Protein AF-0000000084939021 (afdb_homodimer)

Organism: Ferrimonas balearica (strain DSM 9799 / CCM 4581 / KCTC 23876 / PAT) (NCBI:txid550540)

InterPro domains:
  IPR032710 NTF2-like domain superfamily [SSF54427] (3-175)
  IPR037401 SnoaL-like domain [PF13577] (9-138)

Foldseek 3Di:
DDPVVVVVVVVVLVQVVVLVVQCQVCLQLLPLVSNVVQADQQAWEFEADPVCRVQDGDTGGPNVVRVVSSVVSVQWDGKGKDWADWDKDDDPFKIKIKIKIWMWTWHDDPRFTKIKIWIWMKIFMWGDDPRDIHTRYIYTDTDDMDIGGDDDDDDPPDDCLPPAHNHCVGPVCVVPVD/DDPVVVVVVVVVVVQVVVLVVQCQVCLQLLPLVSNVVQADQQAWEFEADPVCRVQDTDTGGPNVVRVVSSVVSVQWDGKGKDWADWDKDDDPFKIKIKIKIWMWTWHDDPNFTKIKIWIWMKIFIWGDDPRDIHTRYIYTDTDDMDIGGDDDDDDPPDDVLPPAHNHPVGPCCVPDVD

Secondary structure (DSSP, 8-state):
--HHHHHHHHHHHHHHHHHHHHHHHHHHTT-HHHHHHHEEEEEEEEEE-SS-TTTSEEEEEHHHHHHHHHHHHHTSSEEEEEEEEEEEEEETTEEEEEEEEEEEEEEEETTEEEEEEEEEEEEEEEEEETTEEEEEEEEEEEEEEEEEE------TT--GGGS--SSTTSGGGGT---/--HHHHHHHHHHHHHHHHHHHHHHHHHHTT-HHHHHHHEEEEEEEEEE-SSSTTTSEEEEEHHHHHHHHHHHHHTSSEEEEEEEEEEEEEETTEEEEEEEEEEEEEEEETTEEEEEEEEEEEEEEEEEETTEEEEEEEEEEEEEEEEEE------TT--GGGB--SSTTSGGGGT---

Solvent-accessible surface area (backbone atoms only — not comparable to full-atom values): 18845 Å² total; per-residue (Å²): 130,53,70,68,56,52,48,51,51,52,54,48,50,51,54,51,51,50,46,55,50,47,43,34,47,15,60,43,24,48,33,55,67,59,37,45,67,43,39,38,81,85,9,36,32,35,42,51,33,47,65,48,33,88,81,42,54,47,77,43,54,35,58,72,44,38,62,60,48,39,57,56,54,65,72,37,80,44,58,44,58,45,78,34,50,70,44,76,49,78,57,90,52,33,33,25,24,40,28,36,36,45,33,42,34,31,39,74,56,96,88,38,56,26,33,40,34,41,31,32,35,41,38,36,34,34,38,48,56,95,88,39,80,28,33,43,31,39,38,43,30,40,48,50,50,37,52,42,77,54,79,85,82,77,60,89,81,59,58,69,89,77,48,88,43,68,33,86,81,20,73,60,55,79,77,46,90,119,128,52,70,68,54,52,50,48,51,52,52,49,51,50,52,53,52,44,47,56,37,46,43,34,47,16,62,40,25,46,32,53,67,57,37,45,66,42,37,39,83,83,10,37,33,37,42,59,38,89,87,45,49,87,80,42,57,49,79,42,52,34,58,72,43,38,62,62,49,39,56,55,53,66,71,37,80,31,54,45,56,44,54,44,75,77,46,76,49,78,58,90,53,35,34,39,36,41,29,35,34,47,34,40,34,31,39,76,54,96,89,37,55,26,32,40,36,41,32,32,36,40,39,40,33,35,39,48,56,97,88,40,77,28,32,42,30,39,40,53,48,76,78,50,72,48,78,42,76,54,49,58,62,74,36,87,79,39,56,70,86,33,41,56,42,67,34,87,82,21,73,61,58,80,53,38,90,118

Nearest PDB structures (foldseek):
  3ef8-assembly1_A  TM=8.130E-01  e=2.985E-10  Novosphingobium aromaticivorans DSM 12444
  4gb5-assembly1_A  TM=8.544E-01  e=4.793E-09  Kribbella flavida DSM 17836
  3s5c-assembly1_B  TM=8.372E-01  e=3.629E-08  uncultured organism
  5kvb-assembly1_A  TM=8.283E-01  e=8.642E-08  Novosphingobium barchaimii LL02
  2b1x-assembly1_B  TM=7.490E-01  e=2.336E-06  Rhodococcus sp. NCIMB 12038

Structure (mmCIF, N/CA/C/O backbone):
data_AF-0000000084939021-model_v1
#
loop_
_entity.id
_entity.type
_entity.pdbx_description
1 polymer 'SnoaL-like domain-containing protein'
#
loop_
_atom_site.group_PDB
_atom_site.id
_atom_site.type_symbol
_atom_site.label_atom_id
_atom_site.label_alt_id
_atom_site.label_comp_id
_atom_site.label_asym_id
_atom_site.label_entity_id
_atom_site.label_seq_id
_atom_site.pdbx_PDB_ins_code
_atom_site.Cartn_x
_atom_site.Cartn_y
_atom_site.Cartn_z
_atom_site.occupancy
_atom_site.B_iso_or_equiv
_atom_site.auth_seq_id
_atom_site.auth_comp_id
_atom_site.auth_asym_id
_atom_site.auth_atom_id
_atom_site.pdbx_PDB_model_num
ATOM 1 N N . MET A 1 1 ? 14.039 17.875 16.641 1 84.12 1 MET A N 1
ATOM 2 C CA . MET A 1 1 ? 15.016 17.578 15.586 1 84.12 1 MET A CA 1
ATOM 3 C C . MET A 1 1 ? 15.391 18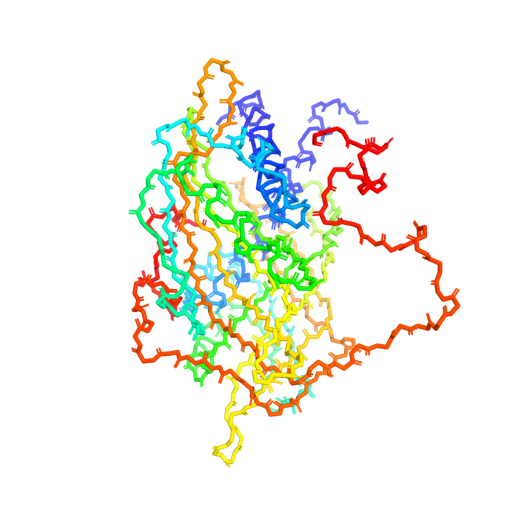.844 14.82 1 84.12 1 MET A C 1
ATOM 5 O O . MET A 1 1 ? 14.539 19.703 14.562 1 84.12 1 MET A O 1
ATOM 9 N N . THR A 1 2 ? 16.641 18.859 14.531 1 91.25 2 THR A N 1
ATOM 10 C CA . THR A 1 2 ? 17.062 19.969 13.695 1 91.25 2 THR A CA 1
ATOM 11 C C . THR A 1 2 ? 16.547 19.812 12.266 1 91.25 2 THR A C 1
ATOM 13 O O . THR A 1 2 ? 16.109 18.719 11.891 1 91.25 2 THR A O 1
ATOM 16 N N . LEU A 1 3 ? 16.625 20.859 11.539 1 91.5 3 LEU A N 1
ATOM 17 C CA . LEU A 1 3 ? 16.219 20.797 10.141 1 91.5 3 LEU A CA 1
ATOM 18 C C . LEU A 1 3 ? 17.094 19.828 9.359 1 91.5 3 LEU A C 1
ATOM 20 O O . LEU A 1 3 ? 16.609 19.125 8.477 1 91.5 3 LEU A O 1
ATOM 24 N N . GLU A 1 4 ? 18.359 19.828 9.641 1 92.12 4 GLU A N 1
ATOM 25 C CA . GLU A 1 4 ? 19.281 18.906 8.977 1 92.12 4 GLU A CA 1
ATOM 26 C C . GLU A 1 4 ? 18.922 17.453 9.266 1 92.12 4 GLU A C 1
ATOM 28 O O . GLU A 1 4 ? 18.969 16.609 8.367 1 92.12 4 GLU A O 1
ATOM 33 N N . GLN A 1 5 ? 18.578 17.188 10.477 1 95.06 5 GLN A N 1
ATOM 34 C CA . GLN A 1 5 ? 18.172 15.844 10.859 1 95.06 5 GLN A CA 1
ATOM 35 C C . GLN A 1 5 ? 16.875 15.445 10.164 1 95.06 5 GLN A C 1
ATOM 37 O O . GLN A 1 5 ? 16.719 14.305 9.727 1 95.06 5 GLN A O 1
ATOM 42 N N . GLN A 1 6 ? 15.992 16.375 10.086 1 95.44 6 GLN A N 1
ATOM 43 C CA . GLN A 1 6 ? 14.727 16.125 9.406 1 95.44 6 GLN A CA 1
ATOM 44 C C . GLN A 1 6 ? 14.938 15.875 7.922 1 95.44 6 GLN A C 1
ATOM 46 O O . GLN A 1 6 ? 14.281 15.016 7.332 1 95.44 6 GLN A O 1
ATOM 51 N N . LEU A 1 7 ? 15.812 16.578 7.352 1 95.62 7 LEU A N 1
ATOM 52 C CA . LEU A 1 7 ? 16.156 16.375 5.949 1 95.62 7 LEU A CA 1
ATOM 53 C C . LEU A 1 7 ? 16.781 15 5.73 1 95.62 7 LEU A C 1
ATOM 55 O O . LEU A 1 7 ? 16.469 14.328 4.742 1 95.62 7 LEU A O 1
ATOM 59 N N . GLN A 1 8 ? 17.641 14.609 6.598 1 96.88 8 GLN A N 1
ATOM 60 C CA . GLN A 1 8 ? 18.25 13.297 6.473 1 96.88 8 GLN A CA 1
ATOM 61 C C . GLN A 1 8 ? 17.203 12.188 6.512 1 96.88 8 GLN A C 1
ATOM 63 O O . GLN A 1 8 ? 17.281 11.227 5.742 1 96.88 8 GLN A O 1
ATOM 68 N N . VAL A 1 9 ? 16.25 12.328 7.375 1 97.56 9 VAL A N 1
ATOM 69 C CA . VAL A 1 9 ? 15.18 11.344 7.465 1 97.56 9 VAL A CA 1
ATOM 70 C C . VAL A 1 9 ? 14.391 11.312 6.16 1 97.56 9 VAL A C 1
ATOM 72 O O . VAL A 1 9 ? 14.016 10.242 5.672 1 97.56 9 VAL A O 1
ATOM 75 N N . LEU A 1 10 ? 14.156 12.477 5.59 1 97.62 10 LEU A N 1
ATOM 76 C CA . LEU A 1 10 ? 13.461 12.555 4.309 1 97.62 10 LEU A CA 1
ATOM 77 C C . LEU A 1 10 ? 14.25 11.852 3.213 1 97.62 10 LEU A C 1
ATOM 79 O O . LEU A 1 10 ? 13.68 11.117 2.402 1 97.62 10 LEU A O 1
ATOM 83 N N . LEU A 1 11 ? 15.508 12.07 3.166 1 97.75 11 LEU A N 1
ATOM 84 C CA . LEU A 1 11 ? 16.375 11.406 2.195 1 97.75 11 LEU A CA 1
ATOM 85 C C . LEU A 1 11 ? 16.375 9.898 2.396 1 97.75 11 LEU A C 1
ATOM 87 O O . LEU A 1 11 ? 16.344 9.141 1.426 1 97.75 11 LEU A O 1
ATOM 91 N N . ASP A 1 12 ? 16.391 9.469 3.625 1 98.5 12 ASP A N 1
ATOM 92 C CA . ASP A 1 12 ? 16.344 8.047 3.941 1 98.5 12 ASP A CA 1
ATOM 93 C C . ASP A 1 12 ? 15.023 7.43 3.484 1 98.5 12 ASP A C 1
ATOM 95 O O . ASP A 1 12 ? 15.008 6.359 2.877 1 98.5 12 ASP A O 1
ATOM 99 N N . LYS A 1 13 ? 13.93 8.102 3.775 1 98.56 13 LYS A N 1
ATOM 100 C CA . LYS A 1 13 ? 12.625 7.605 3.354 1 98.56 13 LYS A CA 1
ATOM 101 C C . LYS A 1 13 ? 12.539 7.492 1.835 1 98.56 13 LYS A C 1
ATOM 103 O O . LYS A 1 13 ? 11.961 6.539 1.31 1 98.56 13 LYS A O 1
ATOM 108 N N . GLN A 1 14 ? 13.133 8.438 1.155 1 98.12 14 GLN A N 1
ATOM 109 C CA . GLN A 1 14 ? 13.172 8.367 -0.302 1 98.12 14 GLN A CA 1
ATOM 110 C C . GLN A 1 14 ? 13.953 7.148 -0.774 1 98.12 14 GLN A C 1
ATOM 112 O O . GLN A 1 14 ? 13.492 6.406 -1.643 1 98.12 14 GLN A O 1
ATOM 117 N N . ALA A 1 15 ? 15.094 6.934 -0.23 1 98.44 15 ALA A N 1
ATOM 118 C CA . ALA A 1 15 ? 15.938 5.801 -0.611 1 98.44 15 ALA A CA 1
ATOM 119 C C . ALA A 1 15 ? 15.234 4.477 -0.327 1 98.44 15 ALA A C 1
ATOM 121 O O . ALA A 1 15 ? 15.281 3.555 -1.145 1 98.44 15 ALA A O 1
ATOM 122 N N . LEU A 1 16 ? 14.602 4.402 0.801 1 98.81 16 LEU A N 1
ATOM 123 C CA . LEU A 1 16 ? 13.938 3.17 1.213 1 98.81 16 LEU A CA 1
ATOM 124 C C . LEU A 1 16 ? 12.711 2.896 0.346 1 98.81 16 LEU A C 1
ATOM 126 O O . LEU A 1 16 ? 12.43 1.746 0.001 1 98.81 16 LEU A O 1
ATOM 130 N N . THR A 1 17 ? 11.953 3.949 -0.014 1 98.69 17 THR A N 1
ATOM 131 C CA . THR A 1 17 ? 10.828 3.803 -0.931 1 98.69 17 THR A CA 1
ATOM 132 C C . THR A 1 17 ? 11.297 3.266 -2.281 1 98.69 17 THR A C 1
ATOM 134 O O . THR A 1 17 ? 10.711 2.326 -2.818 1 98.69 17 THR A O 1
ATOM 137 N N . GLU A 1 18 ? 12.383 3.803 -2.766 1 98.31 18 GLU A N 1
ATOM 138 C CA . GLU A 1 18 ? 12.914 3.359 -4.047 1 98.31 18 GLU A CA 1
ATOM 139 C C . GLU A 1 18 ? 13.438 1.928 -3.965 1 98.31 18 GLU A C 1
ATOM 141 O O . GLU A 1 18 ? 13.352 1.175 -4.938 1 98.31 18 GLU A O 1
ATOM 146 N N . LEU A 1 19 ? 13.953 1.574 -2.854 1 98.56 19 LEU A N 1
ATOM 147 C CA . LEU A 1 19 ? 14.406 0.201 -2.652 1 98.56 19 LEU A CA 1
ATOM 148 C C . LEU A 1 19 ? 13.234 -0.771 -2.738 1 98.56 19 LEU A C 1
ATOM 150 O O . LEU A 1 19 ? 13.352 -1.844 -3.334 1 98.56 19 LEU A O 1
ATOM 154 N N . MET A 1 20 ? 12.086 -0.442 -2.18 1 98.69 20 MET A N 1
ATOM 155 C CA . MET A 1 20 ? 10.891 -1.267 -2.277 1 98.69 20 MET A CA 1
ATOM 156 C C . MET A 1 20 ? 10.422 -1.377 -3.725 1 98.69 20 MET A C 1
ATOM 158 O O . MET A 1 20 ? 10 -2.449 -4.168 1 98.69 20 MET A O 1
ATOM 162 N N . TYR A 1 21 ? 10.562 -0.27 -4.457 1 98.62 21 TYR A N 1
ATOM 163 C CA . TYR A 1 21 ? 10.203 -0.283 -5.867 1 98.62 21 TYR A CA 1
ATOM 164 C C . TYR A 1 21 ? 11.148 -1.178 -6.664 1 98.62 21 TY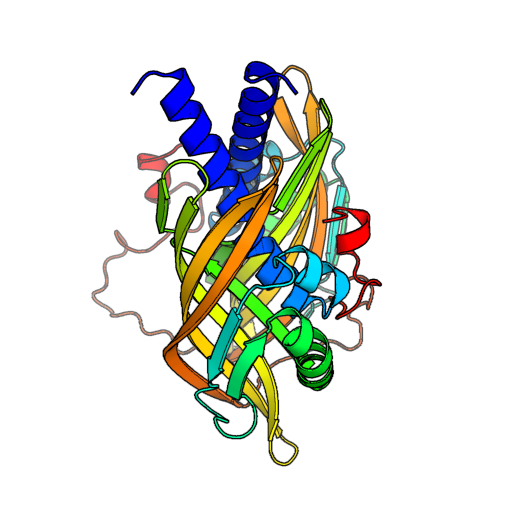R A C 1
ATOM 166 O O . TYR A 1 21 ? 10.711 -1.906 -7.559 1 98.62 21 TYR A O 1
ATOM 174 N N . LYS A 1 22 ? 12.391 -1.076 -6.352 1 98.19 22 LYS A N 1
ATOM 175 C CA . LYS A 1 22 ? 13.383 -1.889 -7.047 1 98.19 22 LYS A CA 1
ATOM 176 C C . LYS A 1 22 ? 13.133 -3.377 -6.812 1 98.19 22 LYS A C 1
ATOM 178 O O . LYS A 1 22 ? 13.289 -4.188 -7.73 1 98.19 22 LYS A O 1
ATOM 183 N N . PHE A 1 23 ? 12.742 -3.713 -5.629 1 98.44 23 PHE A N 1
ATOM 184 C CA . PHE A 1 23 ? 12.406 -5.098 -5.324 1 98.44 23 PHE A CA 1
ATOM 185 C C . PHE A 1 23 ? 11.273 -5.59 -6.219 1 98.44 23 PHE A C 1
ATOM 187 O O . PHE A 1 23 ? 11.383 -6.652 -6.84 1 98.44 23 PHE A O 1
ATOM 194 N N . ALA A 1 24 ? 10.242 -4.809 -6.32 1 98.44 24 ALA A N 1
ATOM 195 C CA . ALA A 1 24 ? 9.102 -5.156 -7.16 1 98.44 24 ALA A CA 1
ATOM 196 C C . ALA A 1 24 ? 9.516 -5.285 -8.625 1 98.44 24 ALA A C 1
ATOM 198 O O . ALA A 1 24 ? 9.094 -6.211 -9.32 1 98.44 24 ALA A O 1
ATOM 199 N N . ARG A 1 25 ? 10.328 -4.336 -9.055 1 98.06 25 ARG A N 1
ATOM 200 C CA . ARG A 1 25 ? 10.836 -4.363 -10.422 1 98.06 25 ARG A CA 1
ATOM 201 C C . ARG A 1 25 ? 11.633 -5.637 -10.688 1 98.06 25 ARG A C 1
ATOM 203 O O . ARG A 1 25 ? 11.477 -6.258 -11.742 1 98.06 25 ARG A O 1
ATOM 210 N N . ALA A 1 26 ? 12.461 -6 -9.766 1 97.94 26 ALA A N 1
ATOM 211 C CA . ALA A 1 26 ? 13.281 -7.199 -9.914 1 97.94 26 ALA A CA 1
ATOM 212 C C . ALA A 1 26 ? 12.406 -8.438 -10.109 1 97.94 26 ALA A C 1
ATOM 214 O O . ALA A 1 26 ? 12.711 -9.297 -10.938 1 97.94 26 ALA A O 1
ATOM 215 N N . LEU A 1 27 ? 11.328 -8.531 -9.352 1 97.19 27 LEU A N 1
ATOM 216 C CA . LEU A 1 27 ? 10.383 -9.633 -9.492 1 97.19 27 LEU A CA 1
ATOM 217 C C . LEU A 1 27 ? 9.75 -9.641 -10.883 1 97.19 27 LEU A C 1
ATOM 219 O O . LEU A 1 27 ? 9.758 -10.664 -11.562 1 97.19 27 LEU A O 1
ATOM 223 N N . ASP A 1 28 ?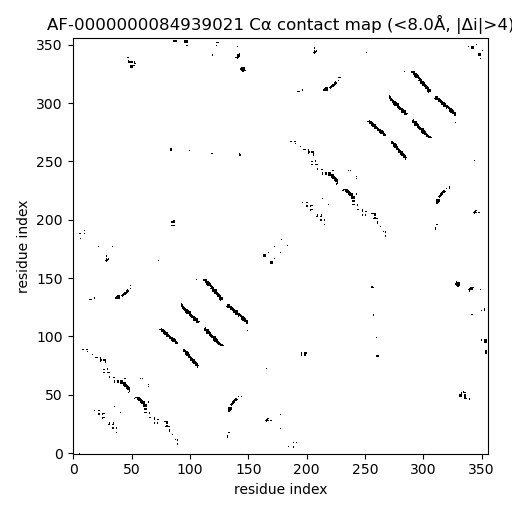 9.289 -8.508 -11.328 1 97.94 28 ASP A N 1
ATOM 224 C CA . ASP A 1 28 ? 8.508 -8.398 -12.562 1 97.94 28 ASP A CA 1
ATOM 225 C C . ASP A 1 28 ? 9.398 -8.57 -13.789 1 97.94 28 ASP A C 1
ATOM 227 O O . ASP A 1 28 ? 8.938 -9.047 -14.836 1 97.94 28 ASP A O 1
ATOM 231 N N . ARG A 1 29 ? 10.633 -8.188 -13.641 1 97.5 29 ARG A N 1
ATOM 232 C CA . ARG A 1 29 ? 11.586 -8.359 -14.734 1 97.5 29 ARG A CA 1
ATOM 233 C C . ARG A 1 29 ? 12.328 -9.688 -14.609 1 97.5 29 ARG A C 1
ATOM 235 O O . ARG A 1 29 ? 13.164 -10.016 -15.445 1 97.5 29 ARG A O 1
ATOM 242 N N . VAL A 1 30 ? 12.047 -10.445 -13.586 1 97.75 30 VAL A N 1
ATOM 243 C CA . VAL A 1 30 ? 12.711 -11.711 -13.312 1 97.75 30 VAL A CA 1
ATOM 244 C C . VAL A 1 30 ? 14.227 -11.516 -13.336 1 97.75 30 VAL A C 1
ATOM 246 O O . VAL A 1 30 ? 14.945 -12.242 -14.031 1 97.75 30 VAL A O 1
ATOM 249 N N . ASP A 1 31 ? 14.695 -10.531 -12.648 1 97.56 31 ASP A N 1
ATOM 250 C CA . ASP A 1 31 ? 16.094 -10.141 -12.562 1 97.56 31 ASP A CA 1
ATOM 251 C C . ASP A 1 31 ? 16.688 -10.492 -11.195 1 97.56 31 ASP A C 1
ATOM 253 O O . ASP A 1 31 ? 16.625 -9.688 -10.266 1 97.56 31 ASP A O 1
ATOM 257 N N . GLY A 1 32 ? 17.281 -11.68 -11.125 1 97.81 32 GLY A N 1
ATOM 258 C CA . GLY A 1 32 ? 17.812 -12.195 -9.875 1 97.81 32 GLY A CA 1
ATOM 259 C C . GLY A 1 32 ? 18.922 -11.359 -9.297 1 97.81 32 GLY A C 1
ATOM 260 O O . GLY A 1 32 ? 19 -11.156 -8.078 1 97.81 32 GLY A O 1
ATOM 261 N N . GLU A 1 33 ? 19.719 -10.875 -10.078 1 97.56 33 GLU A N 1
ATOM 262 C CA . GLU A 1 33 ? 20.828 -10.047 -9.609 1 97.56 33 GLU A CA 1
ATOM 263 C C . GLU A 1 33 ? 20.328 -8.75 -8.984 1 97.56 33 GLU A C 1
ATOM 265 O O . GLU A 1 33 ? 20.812 -8.328 -7.938 1 97.56 33 GLU A O 1
ATOM 270 N N . LEU A 1 34 ? 19.422 -8.156 -9.68 1 97.62 34 LEU A N 1
ATOM 271 C CA . LEU A 1 34 ? 18.828 -6.945 -9.133 1 97.62 34 LEU A CA 1
ATOM 272 C C . LEU A 1 34 ? 18.156 -7.23 -7.789 1 97.62 34 LEU A C 1
ATOM 274 O O . LEU A 1 34 ? 18.328 -6.465 -6.836 1 97.62 34 LEU A O 1
ATOM 278 N N . MET A 1 35 ? 17.453 -8.32 -7.703 1 98.12 35 MET A N 1
ATOM 279 C CA . MET A 1 35 ? 16.781 -8.664 -6.449 1 98.12 35 MET A CA 1
ATOM 280 C C . MET A 1 35 ? 17.797 -8.875 -5.332 1 98.12 35 MET A C 1
ATOM 282 O O . MET A 1 35 ? 17.641 -8.344 -4.23 1 98.12 35 MET A O 1
ATOM 286 N N . LYS A 1 36 ? 18.812 -9.594 -5.582 1 98.5 36 LYS A N 1
ATOM 287 C CA . LYS A 1 36 ? 19.844 -9.836 -4.586 1 98.5 36 LYS A CA 1
ATOM 288 C C . LYS A 1 36 ? 20.453 -8.523 -4.105 1 98.5 36 LYS A C 1
ATOM 290 O O . LYS A 1 36 ? 20.781 -8.375 -2.924 1 98.5 36 LYS A O 1
ATOM 295 N N . SER A 1 37 ? 20.562 -7.586 -4.973 1 98.19 37 SER A N 1
ATOM 296 C CA . SER A 1 37 ? 21.172 -6.305 -4.637 1 98.19 37 SER A CA 1
ATOM 297 C C . SER A 1 37 ? 20.328 -5.523 -3.643 1 98.19 37 SER A C 1
ATOM 299 O O . SER A 1 37 ? 20.812 -4.594 -2.996 1 98.19 37 SER A O 1
ATOM 301 N N . THR A 1 38 ? 19.062 -5.828 -3.549 1 98.62 38 THR A N 1
ATOM 302 C CA . THR A 1 38 ? 18.188 -5.113 -2.629 1 98.62 38 THR A CA 1
ATOM 303 C C . THR A 1 38 ? 18.328 -5.66 -1.212 1 98.62 38 THR A C 1
ATOM 305 O O . THR A 1 38 ? 17.938 -5.008 -0.244 1 98.62 38 THR A O 1
ATOM 308 N N . TYR A 1 39 ? 18.875 -6.859 -1.063 1 98.81 39 TYR A N 1
ATOM 309 C CA . TYR A 1 39 ? 19.016 -7.551 0.215 1 98.81 39 TYR A CA 1
ATOM 310 C C . TYR A 1 39 ? 20.453 -7.48 0.721 1 98.81 39 TYR A C 1
ATOM 312 O O . TYR A 1 39 ? 21.406 -7.531 -0.068 1 98.81 39 TYR A O 1
ATOM 320 N N . TRP A 1 40 ? 20.547 -7.363 2.016 1 98.88 40 TRP A N 1
ATOM 321 C CA . TRP A 1 40 ? 21.828 -7.777 2.588 1 98.88 40 TRP A CA 1
ATOM 322 C C . TRP A 1 40 ? 21.984 -9.289 2.518 1 98.88 40 TRP A C 1
ATOM 324 O O . TRP A 1 40 ? 21 -10.031 2.572 1 98.88 40 TRP A O 1
ATOM 334 N N . PRO A 1 41 ? 23.219 -9.812 2.488 1 98.38 41 PRO A N 1
ATOM 335 C CA . PRO A 1 41 ? 23.453 -11.25 2.34 1 98.38 41 PRO A CA 1
ATOM 336 C C . PRO A 1 41 ? 22.875 -12.062 3.506 1 98.38 41 PRO A C 1
ATOM 338 O O . PRO A 1 41 ? 22.578 -13.242 3.35 1 98.38 41 PRO A O 1
ATOM 341 N N . ASP A 1 42 ? 22.703 -11.391 4.648 1 98.62 42 ASP A N 1
ATOM 342 C CA . ASP A 1 42 ? 22.203 -12.078 5.828 1 98.62 42 ASP A CA 1
ATOM 343 C C . ASP A 1 42 ? 20.719 -11.773 6.051 1 98.62 42 ASP A C 1
ATOM 345 O O . ASP A 1 42 ? 20.203 -11.984 7.148 1 98.62 42 ASP A O 1
ATOM 349 N N . ALA A 1 43 ? 20.078 -11.242 5.059 1 98.81 43 ALA A N 1
ATOM 350 C CA . ALA A 1 43 ? 18.672 -10.898 5.184 1 98.81 43 ALA A CA 1
ATOM 351 C C . ALA A 1 43 ? 17.797 -12.156 5.258 1 98.81 43 ALA A C 1
ATOM 353 O O . ALA A 1 43 ? 18.219 -13.227 4.809 1 98.81 43 ALA A O 1
ATOM 354 N N . VAL A 1 44 ? 16.609 -12 5.762 1 98.62 44 VAL A N 1
ATOM 355 C CA . VAL A 1 44 ? 15.633 -13.078 5.871 1 98.62 44 VAL A CA 1
ATOM 356 C C . VAL A 1 44 ? 14.375 -12.719 5.078 1 98.62 44 VAL A C 1
ATOM 358 O O . VAL A 1 44 ? 13.898 -11.578 5.137 1 98.62 44 VAL A O 1
ATOM 361 N N . GLU A 1 45 ? 13.883 -13.664 4.375 1 97.5 45 GLU A N 1
ATOM 362 C CA . GLU A 1 45 ? 12.633 -13.594 3.623 1 97.5 45 GLU A CA 1
ATOM 363 C C . GLU A 1 45 ? 11.617 -14.609 4.148 1 97.5 45 GLU A C 1
ATOM 365 O O . GLU A 1 45 ? 11.969 -15.758 4.438 1 97.5 45 GLU A O 1
ATOM 370 N N . GLU A 1 46 ? 10.398 -14.156 4.324 1 95.5 46 GLU A N 1
ATOM 371 C CA . GLU A 1 46 ? 9.352 -15.109 4.684 1 95.5 46 GLU A CA 1
ATOM 372 C C . GLU A 1 46 ? 8.023 -14.734 4.047 1 95.5 46 GLU A C 1
ATOM 374 O O . GLU A 1 46 ? 7.668 -13.555 3.984 1 95.5 46 GLU A O 1
ATOM 379 N N . HIS A 1 47 ? 7.324 -15.742 3.531 1 93.31 47 HIS A N 1
ATOM 380 C CA . HIS A 1 47 ? 5.996 -15.594 2.951 1 93.31 47 HIS A CA 1
ATOM 381 C C . HIS A 1 47 ? 5.359 -16.953 2.676 1 93.31 47 HIS A C 1
ATOM 383 O O . HIS A 1 47 ? 6.023 -17.984 2.771 1 93.31 47 HIS A O 1
ATOM 389 N N . GLN A 1 48 ? 4.098 -16.891 2.445 1 94.25 48 GLN A N 1
ATOM 390 C CA . GLN A 1 48 ? 3.346 -18.031 1.955 1 94.25 48 GLN A CA 1
ATOM 391 C C . GLN A 1 48 ? 2.246 -17.594 0.99 1 94.25 48 GLN A C 1
ATOM 393 O O . GLN A 1 48 ? 1.503 -16.656 1.271 1 94.25 48 GLN A O 1
ATOM 398 N N . ASP A 1 49 ? 2.205 -18.234 -0.146 1 92.94 49 ASP A N 1
ATOM 399 C CA . ASP A 1 49 ? 1.148 -17.938 -1.104 1 92.94 49 ASP A CA 1
ATOM 400 C C . ASP A 1 49 ? -0.214 -18.391 -0.581 1 92.94 49 ASP A C 1
ATOM 402 O O . ASP A 1 49 ? -0.354 -19.5 -0.083 1 92.94 49 ASP A O 1
ATOM 406 N N . PRO A 1 50 ? -1.176 -17.578 -0.768 1 93.69 50 PRO A N 1
ATOM 407 C CA . PRO A 1 50 ? -2.477 -17.922 -0.195 1 93.69 50 PRO A CA 1
ATOM 408 C C . PRO A 1 50 ? -3.236 -18.953 -1.038 1 93.69 50 PRO A C 1
ATOM 410 O O . PRO A 1 50 ? -4.164 -19.594 -0.544 1 93.69 50 PRO A O 1
ATOM 413 N N . ILE A 1 51 ? -2.92 -19.062 -2.291 1 91 51 ILE A N 1
ATOM 414 C CA . ILE A 1 51 ? -3.629 -19.969 -3.197 1 91 51 ILE A CA 1
ATOM 415 C C . ILE A 1 51 ? -2.879 -21.281 -3.305 1 91 51 ILE A C 1
ATOM 417 O O . ILE A 1 51 ? -3.479 -22.359 -3.189 1 91 51 ILE A O 1
ATOM 421 N N . PHE A 1 52 ? -1.568 -21.156 -3.402 1 89.5 52 PHE A N 1
ATOM 422 C CA . PHE A 1 52 ? -0.717 -22.328 -3.543 1 89.5 52 PHE A CA 1
ATOM 423 C C . PHE A 1 52 ? 0.355 -22.344 -2.461 1 89.5 52 PHE A C 1
ATOM 425 O O . PHE A 1 52 ? 1.547 -22.234 -2.756 1 89.5 52 PHE A O 1
ATOM 432 N N . PRO A 1 53 ? -0.025 -22.641 -1.229 1 88.69 53 PRO A N 1
ATOM 433 C CA . PRO A 1 53 ? 0.893 -22.5 -0.098 1 88.69 53 PRO A CA 1
ATOM 434 C C . PRO A 1 53 ? 2.047 -23.5 -0.142 1 88.69 53 PRO A C 1
ATOM 436 O O . PRO A 1 53 ? 3.125 -23.219 0.392 1 88.69 53 PRO A O 1
ATOM 439 N N . GLU A 1 54 ? 1.846 -24.594 -0.646 1 83.12 54 GLU A N 1
ATOM 440 C CA . GLU A 1 54 ? 2.887 -25.625 -0.68 1 83.12 54 GLU A CA 1
ATOM 441 C C . GLU A 1 54 ? 3.928 -25.312 -1.753 1 83.12 54 GLU A C 1
ATOM 443 O O . GLU A 1 54 ? 5.094 -25.688 -1.619 1 83.12 54 GLU A O 1
ATOM 448 N N . LEU A 1 55 ? 3.523 -24.594 -2.709 1 77.62 55 LEU A N 1
ATOM 449 C CA . LEU A 1 55 ? 4.41 -24.312 -3.832 1 77.62 55 LEU A CA 1
ATOM 450 C C . LEU A 1 55 ? 5.234 -23.047 -3.57 1 77.62 55 LEU A C 1
ATOM 452 O O . LEU A 1 55 ? 6.387 -22.953 -3.994 1 77.62 55 LEU A O 1
ATOM 456 N N . PHE A 1 56 ? 4.535 -22.219 -2.783 1 84.56 56 PHE A N 1
ATOM 457 C CA . PHE A 1 56 ? 5.191 -20.922 -2.613 1 84.56 56 PHE A CA 1
ATOM 458 C C . PHE A 1 56 ? 5.273 -20.547 -1.14 1 84.56 56 PHE A C 1
ATOM 460 O O . PHE A 1 56 ? 4.645 -19.594 -0.703 1 84.56 56 PHE A O 1
ATOM 467 N N . TYR A 1 57 ? 5.969 -21.328 -0.418 1 90.5 57 TYR A N 1
ATOM 468 C CA . TYR A 1 57 ? 6.336 -21.062 0.967 1 90.5 57 TYR A CA 1
ATOM 469 C C . TYR A 1 57 ? 7.844 -20.891 1.109 1 90.5 57 TYR A C 1
ATOM 471 O O . TYR A 1 57 ? 8.617 -21.656 0.52 1 90.5 57 TYR A O 1
ATOM 479 N N . TYR A 1 58 ? 8.164 -19.906 1.945 1 93.88 58 TYR A N 1
ATOM 480 C CA . TYR A 1 58 ? 9.586 -19.734 2.223 1 93.88 58 TYR A CA 1
ATOM 481 C C . TYR A 1 58 ? 9.797 -19.016 3.553 1 93.88 58 TYR A C 1
ATOM 483 O O . TYR A 1 58 ? 9.047 -18.109 3.904 1 93.88 58 TYR A O 1
ATOM 491 N N . ASN A 1 59 ? 10.766 -19.406 4.32 1 96.56 59 ASN A N 1
ATOM 492 C CA . ASN A 1 59 ? 11.273 -18.781 5.527 1 96.56 59 ASN A CA 1
ATOM 493 C C . ASN A 1 59 ? 12.758 -19.094 5.738 1 96.56 59 ASN A C 1
ATOM 495 O O . ASN A 1 59 ? 13.102 -20.141 6.289 1 96.56 59 ASN A O 1
ATOM 499 N N . GLY A 1 60 ? 13.586 -18.156 5.273 1 98.06 60 GLY A N 1
ATOM 500 C CA . GLY A 1 60 ? 15.016 -18.406 5.324 1 98.06 60 GLY A CA 1
ATOM 501 C C . GLY A 1 60 ? 15.844 -17.281 4.734 1 98.06 60 GLY A C 1
ATOM 502 O O . GLY A 1 60 ? 15.383 -16.141 4.66 1 98.06 60 GLY A O 1
ATOM 503 N N . ASN A 1 61 ? 17.062 -17.641 4.387 1 98.62 61 ASN A N 1
ATOM 504 C CA . ASN A 1 61 ? 17.969 -16.641 3.832 1 98.62 61 ASN A CA 1
ATOM 505 C C . ASN A 1 61 ? 17.453 -16.094 2.504 1 98.62 61 ASN A C 1
ATOM 507 O O . ASN A 1 61 ? 17.125 -16.859 1.596 1 98.62 61 ASN A O 1
ATOM 511 N N . ALA A 1 62 ? 17.516 -14.828 2.408 1 98.44 62 ALA A N 1
ATOM 512 C CA . ALA A 1 62 ? 16.906 -14.156 1.264 1 98.44 62 ALA A CA 1
ATOM 513 C C . ALA A 1 62 ? 17.703 -14.406 -0.013 1 98.44 62 ALA A C 1
ATOM 515 O O . ALA A 1 62 ? 17.125 -14.555 -1.094 1 98.44 62 ALA A O 1
ATOM 516 N N . HIS A 1 63 ? 18.953 -14.422 0.075 1 98.44 63 HIS A N 1
ATOM 517 C CA . HIS A 1 63 ? 19.75 -14.664 -1.123 1 98.44 63 HIS A CA 1
ATOM 518 C C . HIS A 1 63 ? 19.547 -16.078 -1.658 1 98.44 63 HIS A C 1
ATOM 520 O O . HIS A 1 63 ? 19.547 -16.281 -2.873 1 98.44 63 HIS A O 1
ATOM 526 N N . ASP A 1 64 ? 19.328 -17 -0.808 1 98 64 ASP A N 1
ATOM 527 C CA . ASP A 1 64 ? 19.078 -18.375 -1.207 1 98 64 ASP A CA 1
ATOM 528 C C . ASP A 1 64 ? 17.703 -18.5 -1.863 1 98 64 ASP A C 1
ATOM 530 O O . ASP A 1 64 ? 17.484 -19.422 -2.668 1 98 64 ASP A O 1
ATOM 534 N N . PHE A 1 65 ? 16.875 -17.656 -1.505 1 96.94 65 PHE A N 1
ATOM 535 C CA . PHE A 1 65 ? 15.5 -17.641 -1.996 1 96.94 65 PHE A CA 1
ATOM 536 C C . PHE A 1 65 ? 15.453 -17.188 -3.449 1 96.94 65 PHE A C 1
ATOM 538 O O . PHE A 1 65 ? 14.578 -17.594 -4.211 1 96.94 65 PHE A O 1
ATOM 545 N N . VAL A 1 66 ? 16.375 -16.391 -3.928 1 97.62 66 VAL A N 1
ATOM 546 C CA . VAL A 1 66 ? 16.234 -15.594 -5.145 1 97.62 66 VAL A CA 1
ATOM 547 C C . VAL A 1 66 ? 16.188 -16.516 -6.359 1 97.62 66 VAL A C 1
ATOM 549 O O . VAL A 1 66 ? 15.289 -16.391 -7.199 1 97.62 66 VAL A O 1
ATOM 552 N N . ASP A 1 67 ? 17.047 -17.484 -6.457 1 96.19 67 ASP A N 1
ATOM 553 C CA . ASP A 1 67 ? 17.109 -18.312 -7.652 1 96.19 67 ASP A CA 1
ATOM 554 C C . ASP A 1 67 ? 15.836 -19.156 -7.789 1 96.19 67 ASP A C 1
ATOM 556 O O . ASP A 1 67 ? 15.211 -19.172 -8.852 1 96.19 67 ASP A O 1
ATOM 560 N N . PRO A 1 68 ? 15.469 -19.828 -6.703 1 94.88 68 PRO A N 1
ATOM 561 C CA . PRO A 1 68 ? 14.188 -20.531 -6.789 1 94.88 68 PRO A CA 1
ATOM 562 C C . PRO A 1 68 ? 13.023 -19.609 -7.125 1 94.88 68 PRO A C 1
ATOM 564 O O . PRO A 1 68 ? 12.117 -20 -7.871 1 94.88 68 PRO A O 1
ATOM 567 N N . ALA A 1 69 ? 12.977 -18.438 -6.602 1 94.75 69 ALA A N 1
ATOM 568 C CA . ALA A 1 69 ? 11.914 -17.469 -6.883 1 94.75 69 ALA A CA 1
ATOM 569 C C . ALA A 1 69 ? 11.875 -17.109 -8.367 1 94.75 69 ALA A C 1
ATOM 571 O O . ALA A 1 69 ? 10.805 -17.078 -8.977 1 94.75 69 ALA A O 1
ATOM 572 N N . MET A 1 70 ? 13.023 -16.875 -8.93 1 96.69 70 MET A N 1
ATOM 573 C CA . MET A 1 70 ? 13.094 -16.531 -10.352 1 96.69 70 MET A CA 1
ATOM 574 C C . MET A 1 70 ? 12.586 -17.672 -11.219 1 96.69 70 MET A C 1
ATOM 576 O O . MET A 1 70 ? 11.891 -17.453 -12.203 1 96.69 70 MET A O 1
ATOM 580 N N . ALA A 1 71 ? 12.961 -18.875 -10.844 1 94.88 71 ALA A N 1
ATOM 581 C CA . ALA A 1 71 ? 12.469 -20.031 -11.586 1 94.88 71 ALA A CA 1
ATOM 582 C C . ALA A 1 71 ? 10.945 -20.109 -11.547 1 94.88 71 ALA A C 1
ATOM 584 O O . ALA A 1 71 ? 10.305 -20.375 -12.562 1 94.88 71 ALA A O 1
ATOM 585 N N . GLY A 1 72 ? 10.383 -19.891 -10.383 1 93.06 72 GLY A N 1
ATOM 586 C CA . GLY A 1 72 ? 8.938 -19.859 -10.242 1 93.06 72 GLY A CA 1
ATOM 587 C C . GLY A 1 72 ? 8.289 -18.75 -11.062 1 93.06 72 GLY A C 1
ATOM 588 O O . GLY A 1 72 ? 7.27 -18.969 -11.719 1 93.06 72 GLY A O 1
ATOM 589 N N . PHE A 1 73 ? 8.914 -17.625 -11.055 1 94.88 73 PHE A N 1
ATOM 590 C CA . PHE A 1 73 ? 8.352 -16.469 -11.75 1 94.88 73 PHE A CA 1
ATOM 591 C C . PHE A 1 73 ? 8.461 -16.656 -13.258 1 94.88 73 PHE A C 1
ATOM 593 O O . PHE A 1 73 ? 7.613 -16.156 -14.008 1 94.88 73 PHE A O 1
ATOM 600 N N . LYS A 1 74 ? 9.438 -17.344 -13.734 1 94.69 74 LYS A N 1
ATOM 601 C CA . LYS A 1 74 ? 9.594 -17.609 -15.156 1 94.69 74 LYS A CA 1
ATOM 602 C C . LYS A 1 74 ? 8.453 -18.484 -15.68 1 94.69 74 LYS A C 1
ATOM 604 O O . LYS A 1 74 ? 8.133 -18.453 -16.859 1 94.69 74 LYS A O 1
ATOM 609 N N . ALA A 1 75 ? 7.914 -19.234 -14.789 1 92.56 75 ALA A N 1
ATOM 610 C CA . ALA A 1 75 ? 6.82 -20.125 -15.172 1 92.56 75 ALA A CA 1
ATOM 611 C C . ALA A 1 75 ? 5.52 -19.344 -15.344 1 92.56 75 ALA A C 1
ATOM 613 O O . ALA A 1 75 ? 4.559 -19.859 -15.922 1 92.56 75 ALA A O 1
ATOM 614 N N . LEU A 1 76 ? 5.387 -18.156 -14.828 1 95.12 76 LEU A N 1
ATOM 615 C CA . LEU A 1 76 ? 4.227 -17.297 -15 1 95.12 76 LEU A CA 1
ATOM 616 C C . LEU A 1 76 ? 4.258 -16.609 -16.359 1 95.12 76 LEU A C 1
ATOM 618 O O . LEU A 1 76 ? 5.328 -16.438 -16.953 1 95.12 76 LEU A O 1
ATOM 622 N N . LYS A 1 77 ? 3.08 -16.188 -16.844 1 94.88 77 LYS A N 1
ATOM 623 C CA . LYS A 1 77 ? 2.984 -15.586 -18.156 1 94.88 77 LYS A CA 1
ATOM 624 C C . LYS A 1 77 ? 3.061 -14.062 -18.078 1 94.88 77 LYS A C 1
ATOM 626 O O . LYS A 1 77 ? 3.457 -13.398 -19.031 1 94.88 77 LYS A O 1
ATOM 631 N N . ALA A 1 78 ? 2.66 -13.477 -17 1 96.44 78 ALA A N 1
ATOM 632 C CA . ALA A 1 78 ? 2.682 -12.039 -16.75 1 96.44 78 ALA A CA 1
ATOM 633 C C . ALA A 1 78 ? 2.684 -11.742 -15.25 1 96.44 78 ALA A C 1
ATOM 635 O O . ALA A 1 78 ? 2.078 -12.477 -14.461 1 96.44 78 ALA A O 1
ATOM 636 N N . THR A 1 79 ? 3.387 -10.727 -14.945 1 97.69 79 THR A N 1
ATOM 637 C CA . THR A 1 79 ? 3.354 -10.25 -13.562 1 97.69 79 THR A CA 1
ATOM 638 C C . THR A 1 79 ? 3.443 -8.727 -13.516 1 97.69 79 THR A C 1
ATOM 640 O O . THR A 1 79 ? 4.051 -8.109 -14.383 1 97.69 79 THR A O 1
ATOM 643 N N . GLN A 1 80 ? 2.861 -8.148 -12.5 1 98.31 80 GLN A N 1
ATOM 644 C CA . GLN A 1 80 ? 3.055 -6.758 -12.102 1 98.31 80 GLN A CA 1
ATOM 645 C C . GLN A 1 80 ? 2.811 -6.57 -10.609 1 98.31 80 GLN A C 1
ATOM 647 O O . GLN A 1 80 ? 1.773 -6.988 -10.086 1 98.31 80 GLN A O 1
ATOM 652 N N . HIS A 1 81 ? 3.818 -6.047 -9.891 1 98.44 81 HIS A N 1
ATOM 653 C CA . HIS A 1 81 ? 3.699 -5.719 -8.477 1 98.44 81 HIS A CA 1
ATOM 654 C C . HIS A 1 81 ? 3.67 -4.211 -8.258 1 98.44 81 HIS A C 1
ATOM 656 O O . HIS A 1 81 ? 4.676 -3.529 -8.477 1 98.44 81 HIS A O 1
ATOM 662 N N . ARG A 1 82 ? 2.484 -3.719 -7.797 1 98.38 82 ARG A N 1
ATOM 663 C CA . ARG A 1 82 ? 2.311 -2.301 -7.496 1 98.38 82 ARG A CA 1
ATOM 664 C C . ARG A 1 82 ? 2.443 -2.039 -6 1 98.38 82 ARG A C 1
ATOM 666 O O . ARG A 1 82 ? 1.785 -2.693 -5.188 1 98.38 82 ARG A O 1
ATOM 673 N N . ILE A 1 83 ? 3.311 -1.091 -5.719 1 98.56 83 ILE A N 1
ATOM 674 C CA . ILE A 1 83 ? 3.539 -0.701 -4.328 1 98.56 83 ILE A CA 1
ATOM 675 C C . ILE A 1 83 ? 2.865 0.642 -4.055 1 98.56 83 ILE A C 1
ATOM 677 O O . ILE A 1 83 ? 2.965 1.57 -4.85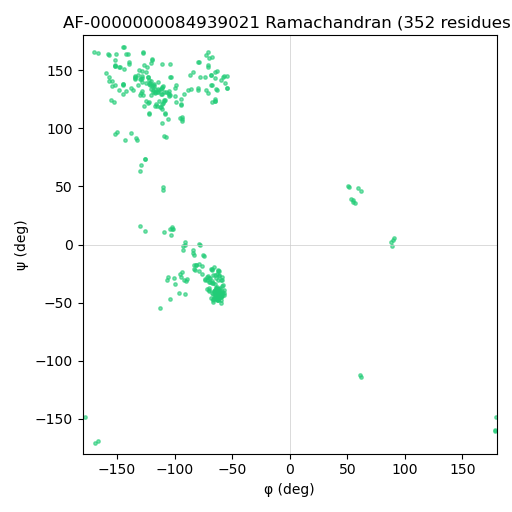9 1 98.56 83 ILE A O 1
ATOM 681 N N . SER A 1 84 ? 2.121 0.724 -2.963 1 98.12 84 SER A N 1
ATOM 682 C CA . SER A 1 84 ? 1.49 1.97 -2.539 1 98.12 84 SER A CA 1
ATOM 683 C C . SER A 1 84 ? 1.524 2.121 -1.022 1 98.12 84 SER A C 1
ATOM 685 O O . SER A 1 84 ? 1.946 1.205 -0.312 1 98.12 84 SER A O 1
ATOM 687 N N . ASN A 1 85 ? 1.297 3.297 -0.484 1 98.25 85 ASN A N 1
ATOM 688 C CA . ASN A 1 85 ? 1.133 3.611 0.931 1 98.25 85 ASN A CA 1
ATOM 689 C C . ASN A 1 85 ? 2.387 3.273 1.73 1 98.25 85 ASN A C 1
ATOM 691 O O . ASN A 1 85 ? 2.307 2.619 2.771 1 98.25 85 ASN A O 1
ATOM 695 N N . PRO A 1 86 ? 3.498 3.637 1.249 1 98.56 86 PRO A N 1
ATOM 696 C CA . PRO A 1 86 ? 4.656 3.371 2.107 1 98.56 86 PRO A CA 1
ATOM 697 C C . PRO A 1 86 ? 4.621 4.168 3.408 1 98.56 86 PRO A C 1
ATOM 699 O O . PRO A 1 86 ? 4.488 5.395 3.383 1 98.56 86 PRO A O 1
ATOM 702 N N . LEU A 1 87 ? 4.68 3.539 4.492 1 98.69 87 LEU A N 1
ATOM 703 C CA . LEU A 1 87 ? 4.91 4.086 5.824 1 98.69 87 LEU A CA 1
ATOM 704 C C . LEU A 1 87 ? 6.234 3.584 6.395 1 98.69 87 LEU A C 1
ATOM 706 O O . LEU A 1 87 ? 6.418 2.379 6.574 1 98.69 87 LEU A O 1
ATOM 710 N N . ILE A 1 88 ? 7.137 4.496 6.684 1 98.62 88 ILE A N 1
ATOM 711 C CA . ILE A 1 88 ? 8.516 4.152 7.027 1 98.62 88 ILE A CA 1
ATOM 712 C C . ILE A 1 88 ? 8.914 4.852 8.32 1 98.62 88 ILE A C 1
ATOM 714 O O . ILE A 1 88 ? 8.703 6.059 8.477 1 98.62 88 ILE A O 1
ATOM 718 N N . GLU A 1 89 ? 9.445 4.148 9.234 1 98.25 89 GLU A N 1
ATOM 719 C CA . GLU A 1 89 ? 10.062 4.676 10.445 1 98.25 89 GLU A CA 1
ATOM 720 C C . GLU A 1 89 ? 11.57 4.492 10.422 1 98.25 89 GLU A C 1
ATOM 722 O O . GLU A 1 89 ? 12.062 3.369 10.281 1 98.25 89 GLU A O 1
ATOM 727 N N . VAL A 1 90 ? 12.266 5.602 10.539 1 98.06 90 VAL A N 1
ATOM 728 C CA . VAL A 1 90 ? 13.727 5.57 10.5 1 98.06 90 VAL A CA 1
ATOM 729 C C . VAL A 1 90 ? 14.289 5.871 11.883 1 98.06 90 VAL A C 1
ATOM 731 O O . VAL A 1 90 ? 13.875 6.836 12.531 1 98.06 90 VAL A O 1
ATOM 734 N N . ASP A 1 91 ? 15.188 5.07 12.328 1 96.81 91 ASP A N 1
ATOM 735 C CA . ASP A 1 91 ? 15.914 5.246 13.586 1 96.81 91 ASP A CA 1
ATOM 736 C C . ASP A 1 91 ? 17.406 5.02 13.391 1 96.81 91 ASP A C 1
ATOM 738 O O . ASP A 1 91 ? 17.891 3.896 13.531 1 96.81 91 ASP A O 1
ATOM 742 N N . GLY A 1 92 ? 18.109 6.148 13.109 1 96.5 92 GLY A N 1
ATOM 743 C CA . GLY A 1 92 ? 19.531 6.02 12.812 1 96.5 92 GLY A CA 1
ATOM 744 C C . GLY A 1 92 ? 19.797 5.156 11.594 1 96.5 92 GLY A C 1
ATOM 745 O O . GLY A 1 92 ? 19.359 5.477 10.492 1 96.5 92 GLY A O 1
ATOM 746 N N . ASP A 1 93 ? 20.406 3.998 11.852 1 98.31 93 ASP A N 1
ATOM 747 C CA . ASP A 1 93 ? 20.828 3.119 10.766 1 98.31 93 ASP A CA 1
ATOM 748 C C . ASP A 1 93 ? 19.875 1.935 10.625 1 98.31 93 ASP A C 1
ATOM 750 O O . ASP A 1 93 ? 20.188 0.952 9.945 1 98.31 93 ASP A O 1
ATOM 754 N N . GLU A 1 94 ? 18.766 2.039 11.25 1 98.62 94 GLU A N 1
ATOM 755 C CA . GLU A 1 94 ? 17.703 1.042 11.117 1 98.62 94 GLU A CA 1
ATOM 756 C C . GLU A 1 94 ? 16.391 1.685 10.68 1 98.62 94 GLU A C 1
ATOM 758 O O . GLU A 1 94 ? 16.141 2.857 10.977 1 98.62 94 GLU A O 1
ATOM 763 N N . ALA A 1 95 ? 15.648 0.917 9.961 1 98.69 95 ALA A N 1
ATOM 764 C CA . ALA A 1 95 ? 14.32 1.381 9.562 1 98.69 95 ALA A CA 1
ATOM 765 C C . ALA A 1 95 ? 13.344 0.216 9.453 1 98.69 95 ALA A C 1
ATOM 767 O O . ALA A 1 95 ? 13.75 -0.93 9.25 1 98.69 95 ALA A O 1
ATOM 768 N N . ARG A 1 96 ? 12.125 0.439 9.641 1 98.69 96 ARG A N 1
ATOM 769 C CA . ARG A 1 96 ? 11 -0.475 9.461 1 98.69 96 ARG A CA 1
ATOM 770 C C . ARG A 1 96 ? 9.922 0.148 8.586 1 98.69 96 ARG A C 1
ATOM 772 O O . ARG A 1 96 ? 9.758 1.37 8.562 1 98.69 96 ARG A O 1
ATOM 779 N N . ALA A 1 97 ? 9.219 -0.68 7.852 1 98.69 97 ALA A N 1
ATOM 780 C CA . ALA A 1 97 ? 8.211 -0.122 6.953 1 98.69 97 ALA A CA 1
ATOM 781 C C . ALA A 1 97 ? 7.074 -1.114 6.723 1 98.69 97 ALA A C 1
ATOM 783 O O . ALA A 1 97 ? 7.25 -2.322 6.898 1 98.69 97 ALA A O 1
ATOM 784 N N . GLU A 1 98 ? 5.965 -0.575 6.426 1 98.62 98 GLU A N 1
ATOM 785 C CA . GLU A 1 98 ? 4.848 -1.262 5.777 1 98.62 98 GLU A CA 1
ATOM 786 C C . GLU A 1 98 ? 4.469 -0.578 4.465 1 98.62 98 GLU A C 1
ATOM 788 O O . GLU A 1 98 ? 4.426 0.652 4.391 1 98.62 98 GLU A O 1
ATOM 793 N N . CYS A 1 99 ? 4.184 -1.32 3.459 1 98.62 99 CYS A N 1
ATOM 794 C CA . CYS A 1 99 ? 3.564 -0.807 2.242 1 98.62 99 CYS A CA 1
ATOM 795 C C . CYS A 1 99 ? 2.504 -1.771 1.725 1 98.62 99 CYS A C 1
ATOM 797 O O . CYS A 1 99 ? 2.498 -2.947 2.086 1 98.62 99 CYS A O 1
ATOM 799 N N . TYR A 1 100 ? 1.62 -1.225 1.009 1 98.69 100 TYR A N 1
ATOM 800 C CA . TYR A 1 100 ? 0.602 -2.051 0.369 1 98.69 100 TYR A CA 1
ATOM 801 C C . TYR A 1 100 ? 1.093 -2.58 -0.972 1 98.69 100 TYR A C 1
ATOM 803 O O . TYR A 1 100 ? 1.844 -1.903 -1.678 1 98.69 100 TYR A O 1
ATOM 811 N N . VAL A 1 101 ? 0.648 -3.834 -1.293 1 98.56 101 VAL A N 1
ATOM 812 C CA . VAL A 1 101 ? 0.995 -4.426 -2.58 1 98.56 101 VAL A CA 1
ATOM 813 C C . VAL A 1 101 ? -0.269 -4.926 -3.275 1 98.56 101 VAL A C 1
ATOM 815 O O . VAL A 1 101 ? -1.163 -5.477 -2.631 1 98.56 101 VAL A O 1
ATOM 818 N N . TRP A 1 102 ? -0.423 -4.602 -4.516 1 98.38 102 TRP A N 1
ATOM 819 C CA . TRP A 1 102 ? -1.298 -5.223 -5.504 1 98.38 102 TRP A CA 1
ATOM 820 C C . TRP A 1 102 ? -0.488 -6.012 -6.527 1 98.38 102 TRP A C 1
ATOM 822 O O . TRP A 1 102 ? 0.263 -5.434 -7.316 1 98.38 102 TRP A O 1
ATOM 832 N N . ALA A 1 103 ? -0.619 -7.312 -6.504 1 98.38 103 ALA A N 1
ATOM 833 C CA . ALA A 1 103 ? 0.205 -8.188 -7.336 1 98.38 103 ALA A CA 1
ATOM 834 C C . ALA A 1 103 ? -0.648 -8.938 -8.352 1 98.38 103 ALA A C 1
ATOM 836 O O . ALA A 1 103 ? -1.556 -9.688 -7.984 1 98.38 103 ALA A O 1
ATOM 837 N N . TYR A 1 104 ? -0.327 -8.719 -9.578 1 98 104 TYR A N 1
ATOM 838 C CA . TYR A 1 104 ? -1.02 -9.344 -10.695 1 98 104 TYR A CA 1
ATOM 839 C C . TYR A 1 104 ? -0.182 -10.461 -11.305 1 98 104 TYR A C 1
ATOM 841 O O . TYR A 1 104 ? 1.011 -10.289 -11.555 1 98 104 TYR A O 1
ATOM 849 N N . HIS A 1 105 ? -0.823 -11.656 -11.469 1 97.06 105 HIS A N 1
ATOM 850 C CA . HIS A 1 105 ? -0.179 -12.812 -12.078 1 97.06 105 HIS A CA 1
ATOM 851 C C . HIS A 1 105 ? -1.097 -13.484 -13.094 1 97.06 105 HIS A C 1
ATOM 853 O O . HIS A 1 105 ? -2.311 -13.562 -12.891 1 97.06 105 HIS A O 1
ATOM 859 N N . VAL A 1 106 ? -0.548 -13.953 -14.156 1 96.94 106 VAL A N 1
ATOM 860 C CA . VAL A 1 106 ? -1.24 -14.906 -15.023 1 96.94 106 VAL A CA 1
ATOM 861 C C . VAL A 1 106 ? -0.549 -16.266 -14.953 1 96.94 106 VAL A C 1
ATOM 863 O O . VAL A 1 106 ? 0.646 -16.375 -15.234 1 96.94 106 VAL A O 1
ATOM 866 N N . HIS A 1 107 ? -1.284 -17.203 -14.5 1 94.19 107 HIS A N 1
ATOM 867 C CA . HIS A 1 107 ? -0.797 -18.578 -14.406 1 94.19 107 HIS A CA 1
ATOM 868 C C . HIS A 1 107 ? -1.762 -19.547 -15.078 1 94.19 107 HIS A C 1
ATOM 870 O O . HIS A 1 107 ? -2.879 -19.172 -15.438 1 94.19 107 HIS A O 1
ATOM 876 N N . GLU A 1 108 ? -1.252 -20.734 -15.297 1 93.19 108 GLU A N 1
ATOM 877 C CA . GLU A 1 108 ? -2.072 -21.766 -15.945 1 93.19 108 GLU A CA 1
ATOM 878 C C . GLU A 1 108 ? -2.553 -22.797 -14.938 1 93.19 108 GLU A C 1
ATOM 880 O O . GLU A 1 108 ? -1.775 -23.281 -14.102 1 93.19 108 GLU A O 1
ATOM 885 N N . GLU A 1 109 ? -3.844 -23.047 -14.914 1 90.81 109 GLU A N 1
ATOM 886 C CA . GLU A 1 109 ? -4.469 -24.125 -14.156 1 90.81 109 GLU A CA 1
ATOM 887 C C . GLU A 1 109 ? -5.258 -25.062 -15.07 1 90.81 109 GLU A C 1
ATOM 889 O O . GLU A 1 109 ? -6.277 -24.656 -15.641 1 90.81 109 GLU A O 1
ATOM 894 N N . GLU A 1 110 ? -4.715 -26.312 -15.133 1 92 110 GLU A N 1
ATOM 895 C CA . GLU A 1 110 ? -5.398 -27.328 -15.938 1 92 110 GLU A CA 1
ATOM 896 C C . GLU A 1 110 ? -5.633 -26.828 -17.359 1 92 110 GLU A C 1
ATOM 898 O O . GLU A 1 110 ? -6.742 -26.938 -17.891 1 92 110 GLU A O 1
ATOM 903 N N . GLY A 1 111 ? -4.75 -26.172 -17.875 1 92.38 111 GLY A N 1
ATOM 904 C CA . GLY A 1 111 ? -4.77 -25.75 -19.266 1 92.38 111 GLY A CA 1
ATOM 905 C C . GLY A 1 111 ? -5.477 -24.422 -19.484 1 92.38 111 GLY A C 1
ATOM 906 O O . GLY A 1 111 ? -5.629 -23.969 -20.625 1 92.38 111 GLY A O 1
ATOM 907 N N . VAL A 1 112 ? -5.945 -23.797 -18.422 1 93.94 112 VAL A N 1
ATOM 908 C CA . VAL A 1 112 ? -6.664 -22.531 -18.516 1 93.94 112 VAL A CA 1
ATOM 909 C C . VAL A 1 112 ? -5.863 -21.438 -17.844 1 93.94 112 VAL A C 1
ATOM 911 O O . VAL A 1 112 ? -5.43 -21.594 -16.688 1 93.94 112 VAL A O 1
ATOM 914 N N . ASP A 1 113 ? -5.754 -20.344 -18.609 1 95.5 113 ASP A N 1
ATOM 915 C CA . ASP A 1 113 ? -5.082 -19.203 -18 1 95.5 113 ASP A CA 1
ATOM 916 C C . ASP A 1 113 ? -5.973 -18.547 -16.953 1 95.5 113 ASP A C 1
ATOM 918 O O . ASP A 1 113 ? -7.156 -18.297 -17.203 1 95.5 113 ASP A O 1
ATOM 922 N N . ARG A 1 114 ? -5.352 -18.297 -15.812 1 96.44 114 ARG A N 1
ATOM 923 C CA . ARG A 1 114 ? -6.039 -17.625 -14.719 1 96.44 114 ARG A CA 1
ATOM 924 C C . ARG A 1 114 ? -5.301 -16.359 -14.305 1 96.44 114 ARG A C 1
ATOM 926 O O . ARG A 1 114 ? -4.07 -16.297 -14.383 1 96.44 114 ARG A O 1
ATOM 933 N N . GLU A 1 115 ? -6.121 -15.383 -13.953 1 96.56 115 GLU A N 1
ATOM 934 C CA . GLU A 1 115 ? -5.59 -14.188 -13.305 1 96.56 115 GLU A CA 1
ATOM 935 C C . GLU A 1 115 ? -5.641 -14.312 -11.781 1 96.56 115 GLU A C 1
ATOM 937 O O . GLU A 1 115 ? -6.723 -14.328 -11.188 1 96.56 115 GLU A O 1
ATOM 942 N N . GLY A 1 116 ? -4.457 -14.508 -11.242 1 96.31 116 GLY A N 1
ATOM 943 C CA . GLY A 1 116 ? -4.305 -14.453 -9.797 1 96.31 116 GLY A CA 1
ATOM 944 C C . GLY A 1 116 ? -3.863 -13.094 -9.289 1 96.31 116 GLY A C 1
ATOM 945 O O . GLY A 1 116 ? -2.744 -12.656 -9.562 1 96.31 116 GLY A O 1
ATOM 946 N N . ILE A 1 117 ? -4.77 -12.422 -8.641 1 97.56 117 ILE A N 1
ATOM 947 C CA . ILE A 1 117 ? -4.469 -11.109 -8.078 1 97.56 117 ILE A CA 1
ATOM 948 C C . ILE A 1 117 ? -4.414 -11.203 -6.555 1 97.56 117 ILE A C 1
ATOM 950 O O . ILE A 1 117 ? -5.352 -11.695 -5.926 1 97.56 117 ILE A O 1
ATOM 954 N N . LEU A 1 118 ? -3.285 -10.781 -6.035 1 97.62 118 LEU A N 1
ATOM 955 C CA . LEU A 1 118 ? -3.086 -10.82 -4.59 1 97.62 118 LEU A CA 1
ATOM 956 C C . LEU A 1 118 ? -2.941 -9.414 -4.023 1 97.62 118 LEU A C 1
ATOM 958 O O . LEU A 1 118 ? -2.201 -8.594 -4.57 1 97.62 118 LEU A O 1
ATOM 962 N N . GLY A 1 119 ? -3.689 -9.117 -2.963 1 98.25 119 GLY A N 1
ATOM 963 C CA . GLY A 1 119 ? -3.568 -7.867 -2.23 1 98.25 119 GLY A CA 1
ATOM 964 C C . GLY A 1 119 ? -3.156 -8.062 -0.783 1 98.25 119 GLY A C 1
ATOM 965 O O . GLY A 1 119 ? -3.676 -8.945 -0.097 1 98.25 119 GLY A O 1
ATOM 966 N N . GLY A 1 120 ? -2.279 -7.254 -0.301 1 98.19 120 GLY A N 1
ATOM 967 C CA . GLY A 1 120 ? -1.772 -7.328 1.061 1 98.19 120 GLY A CA 1
ATOM 968 C C . GLY A 1 120 ? -0.729 -6.27 1.368 1 98.19 120 GLY A C 1
ATOM 969 O O . GLY A 1 120 ? -0.848 -5.125 0.924 1 98.19 120 GLY A O 1
ATOM 970 N N . ARG A 1 121 ? 0.199 -6.715 2.285 1 98.5 121 ARG A N 1
ATOM 971 C CA . ARG A 1 121 ? 1.233 -5.797 2.754 1 98.5 121 ARG A CA 1
ATOM 972 C C . ARG A 1 121 ? 2.602 -6.473 2.754 1 98.5 121 ARG A C 1
ATOM 974 O O . ARG A 1 121 ? 2.711 -7.668 3.033 1 98.5 121 ARG A O 1
ATOM 981 N N . HIS A 1 122 ? 3.561 -5.656 2.447 1 98.5 122 HIS A N 1
ATOM 982 C CA . HIS A 1 122 ? 4.941 -6.008 2.758 1 98.5 122 HIS A CA 1
ATOM 983 C C . HIS A 1 122 ? 5.41 -5.324 4.039 1 98.5 122 HIS A C 1
ATOM 985 O O . HIS A 1 122 ? 5.145 -4.141 4.25 1 98.5 122 HIS A O 1
ATOM 991 N N . HIS A 1 123 ? 6.043 -6.074 4.848 1 98.56 123 HIS A N 1
ATOM 992 C CA . HIS A 1 123 ? 6.734 -5.551 6.02 1 98.56 123 HIS A CA 1
ATOM 993 C C . HIS A 1 123 ? 8.25 -5.68 5.867 1 98.56 123 HIS A C 1
ATOM 995 O O . HIS A 1 123 ? 8.75 -6.73 5.465 1 98.56 123 HIS A O 1
ATOM 1001 N N . PHE A 1 124 ? 8.93 -4.586 6.211 1 98.75 124 PHE A N 1
ATOM 1002 C CA . PHE A 1 124 ? 10.375 -4.562 6 1 98.75 124 PHE A CA 1
ATOM 1003 C C . PHE A 1 124 ? 11.102 -4.148 7.273 1 98.75 124 PHE A C 1
ATOM 1005 O O . PHE A 1 124 ? 10.625 -3.287 8.016 1 98.75 124 PHE A O 1
ATOM 1012 N N . ARG A 1 125 ? 12.234 -4.719 7.477 1 98.81 125 ARG A N 1
ATOM 1013 C CA . ARG A 1 125 ? 13.328 -4.137 8.25 1 98.81 125 ARG A CA 1
ATOM 1014 C C . ARG A 1 125 ? 14.531 -3.838 7.355 1 98.81 125 ARG A C 1
ATOM 1016 O O . ARG A 1 125 ? 14.93 -4.672 6.539 1 98.81 125 ARG A O 1
ATOM 1023 N N . PHE A 1 126 ? 15.055 -2.693 7.504 1 98.88 126 PHE A N 1
ATOM 1024 C CA . PHE A 1 126 ? 16.219 -2.244 6.738 1 98.88 126 PHE A CA 1
ATOM 1025 C C . PHE A 1 126 ? 17.375 -1.924 7.664 1 98.88 126 PHE A C 1
ATOM 1027 O O . PHE A 1 126 ? 17.172 -1.606 8.836 1 98.88 126 PHE A O 1
ATOM 1034 N N . GLN A 1 127 ? 18.516 -1.926 7.062 1 98.88 127 GLN A N 1
ATOM 1035 C CA . GLN A 1 127 ? 19.719 -1.472 7.766 1 98.88 127 GLN A CA 1
ATOM 1036 C C . GLN A 1 127 ? 20.672 -0.746 6.82 1 98.88 127 GLN A C 1
ATOM 1038 O O . GLN A 1 127 ? 20.859 -1.166 5.68 1 98.88 127 GLN A O 1
ATOM 1043 N N . ARG A 1 128 ? 21.203 0.281 7.297 1 98.81 128 ARG A N 1
ATOM 1044 C CA . ARG A 1 128 ? 22.25 0.997 6.578 1 98.81 128 ARG A CA 1
ATOM 1045 C C . ARG A 1 128 ? 23.625 0.528 7.02 1 98.81 128 ARG A C 1
ATOM 1047 O O . ARG A 1 128 ? 23.953 0.55 8.211 1 98.81 128 ARG A O 1
ATOM 1054 N N . ARG A 1 129 ? 24.359 0.028 6.129 1 98.5 129 ARG A N 1
ATOM 1055 C CA . ARG A 1 129 ? 25.766 -0.343 6.352 1 98.5 129 ARG A CA 1
ATOM 1056 C C . ARG A 1 129 ? 26.688 0.393 5.387 1 98.5 129 ARG A C 1
ATOM 1058 O O . ARG A 1 129 ? 26.484 0.349 4.168 1 98.5 129 ARG A O 1
ATOM 1065 N N . ALA A 1 130 ? 27.656 1.148 5.949 1 97.5 130 ALA A N 1
ATOM 1066 C CA . ALA A 1 130 ? 28.625 1.892 5.141 1 97.5 130 ALA A CA 1
ATOM 1067 C C . ALA A 1 130 ? 27.922 2.811 4.148 1 97.5 130 ALA A C 1
ATOM 1069 O O . ALA A 1 130 ? 28.234 2.812 2.959 1 97.5 130 ALA A O 1
ATOM 1070 N N . GLY A 1 131 ? 26.828 3.379 4.578 1 97.38 131 GLY A N 1
ATOM 1071 C CA . GLY A 1 131 ? 26.141 4.406 3.811 1 97.38 131 GLY A CA 1
ATOM 1072 C C . GLY A 1 131 ? 25.109 3.852 2.857 1 97.38 131 GLY A C 1
ATOM 1073 O O . GLY A 1 131 ? 24.422 4.609 2.164 1 97.38 131 GLY A O 1
ATOM 1074 N N . GLU A 1 132 ? 24.906 2.527 2.898 1 98 132 GLU A N 1
ATOM 1075 C CA . GLU A 1 132 ? 23.984 1.91 1.948 1 98 132 GLU A CA 1
ATOM 1076 C C . GLU A 1 132 ? 22.828 1.229 2.666 1 98 132 GLU A C 1
ATOM 1078 O O . GLU A 1 132 ? 23.031 0.461 3.607 1 98 132 GLU A O 1
ATOM 1083 N N . TRP A 1 133 ? 21.594 1.512 2.203 1 98.81 133 TRP A N 1
ATOM 1084 C CA . TRP A 1 133 ? 20.391 0.854 2.713 1 98.81 133 TRP A CA 1
ATOM 1085 C C . TRP A 1 133 ? 20.094 -0.424 1.936 1 98.81 133 TRP A C 1
ATOM 1087 O O . TRP A 1 133 ? 20.109 -0.424 0.702 1 98.81 133 TRP A O 1
ATOM 1097 N N . ARG A 1 134 ? 19.812 -1.515 2.654 1 98.88 134 ARG A N 1
ATOM 1098 C CA . ARG A 1 134 ? 19.281 -2.734 2.061 1 98.88 134 ARG A CA 1
ATOM 1099 C C . ARG A 1 134 ? 18.297 -3.414 3.006 1 98.88 134 ARG A C 1
ATOM 1101 O O . ARG A 1 134 ? 18.156 -3.014 4.164 1 98.88 134 ARG A O 1
ATOM 1108 N N . ILE A 1 135 ? 17.641 -4.355 2.547 1 98.94 135 ILE A N 1
ATOM 1109 C CA . ILE A 1 135 ? 16.641 -5.098 3.303 1 98.94 135 ILE A CA 1
ATOM 1110 C C . ILE A 1 135 ? 17.328 -6.125 4.199 1 98.94 135 ILE A C 1
ATOM 1112 O O . ILE A 1 135 ? 18.219 -6.852 3.756 1 98.94 135 ILE A O 1
ATOM 1116 N N . LEU A 1 136 ? 16.906 -6.145 5.406 1 98.88 136 LEU A N 1
ATOM 1117 C CA . LEU A 1 136 ? 17.391 -7.133 6.367 1 98.88 136 LEU A CA 1
ATOM 1118 C C . LEU A 1 136 ? 16.328 -8.203 6.621 1 98.88 136 LEU A C 1
ATOM 1120 O O . LEU A 1 136 ? 16.656 -9.32 7.027 1 98.88 136 LEU A O 1
ATOM 1124 N N . HIS A 1 137 ? 15.125 -7.836 6.477 1 98.75 137 HIS A N 1
ATOM 1125 C CA . HIS A 1 137 ? 13.984 -8.727 6.684 1 98.75 137 HIS A CA 1
ATOM 1126 C C . HIS A 1 137 ? 12.773 -8.273 5.875 1 98.75 137 HIS A C 1
ATOM 1128 O O . HIS A 1 137 ? 12.477 -7.078 5.816 1 98.75 137 HIS A O 1
ATOM 1134 N N . ARG A 1 138 ? 12.125 -9.211 5.258 1 98.38 138 ARG A N 1
ATOM 1135 C CA . ARG A 1 138 ? 10.867 -8.938 4.57 1 98.38 138 ARG A CA 1
ATOM 1136 C C . ARG A 1 138 ? 9.836 -10.023 4.859 1 98.38 138 ARG A C 1
ATOM 1138 O O . ARG A 1 138 ? 10.148 -11.219 4.801 1 98.38 138 ARG A O 1
ATOM 1145 N N . SER A 1 139 ? 8.695 -9.578 5.164 1 97.88 139 SER A N 1
ATOM 1146 C CA . SER A 1 139 ? 7.523 -10.43 5.348 1 97.88 139 SER A CA 1
ATOM 1147 C C . SER A 1 139 ? 6.344 -9.93 4.512 1 97.88 139 SER A C 1
ATOM 1149 O O . SER A 1 139 ? 6.129 -8.727 4.391 1 97.88 139 SER A O 1
ATOM 1151 N N . THR A 1 140 ? 5.613 -10.859 3.934 1 97.31 140 THR A N 1
ATOM 1152 C CA . THR A 1 140 ? 4.41 -10.516 3.186 1 97.31 140 THR A CA 1
ATOM 1153 C C . THR A 1 140 ? 3.176 -11.133 3.832 1 97.31 140 THR A C 1
ATOM 1155 O O . THR A 1 140 ? 3.164 -12.328 4.145 1 97.31 140 THR A O 1
ATOM 1158 N N . VAL A 1 141 ? 2.189 -10.32 4.035 1 96.88 141 VAL A N 1
ATOM 1159 C CA . VAL A 1 141 ? 0.892 -10.75 4.539 1 96.88 141 VAL A CA 1
ATOM 1160 C C . VAL A 1 141 ? -0.2 -10.398 3.533 1 96.88 141 VAL A C 1
ATOM 1162 O O . VAL A 1 141 ? -0.174 -9.32 2.936 1 96.88 141 VAL A O 1
ATOM 1165 N N . PHE A 1 142 ? -1.165 -11.281 3.357 1 96.94 142 PHE A N 1
ATOM 1166 C CA . PHE A 1 142 ? -2.193 -11.062 2.348 1 96.94 142 PHE A CA 1
ATOM 1167 C C . PHE A 1 142 ? -3.543 -10.781 2.998 1 96.94 142 PHE A C 1
ATOM 1169 O O . PHE A 1 142 ? -3.924 -11.453 3.961 1 96.94 142 PHE A O 1
ATOM 1176 N N . ASP A 1 143 ? -4.207 -9.789 2.469 1 97.69 143 ASP A N 1
ATOM 1177 C CA . ASP A 1 143 ? -5.516 -9.375 2.961 1 97.69 143 ASP A CA 1
ATOM 1178 C C . ASP A 1 143 ? -6.637 -9.938 2.09 1 97.69 143 ASP A C 1
ATOM 1180 O O . ASP A 1 143 ? -7.742 -10.188 2.574 1 97.69 143 ASP A O 1
ATOM 1184 N N . TRP A 1 144 ? -6.453 -10.086 0.839 1 96.88 144 TRP A N 1
ATOM 1185 C CA . TRP A 1 144 ? -7.449 -10.547 -0.124 1 96.88 144 TRP A CA 1
ATOM 1186 C C . TRP A 1 144 ? -6.781 -11.133 -1.362 1 96.88 144 TRP A C 1
ATOM 1188 O O . TRP A 1 144 ? -5.566 -11 -1.541 1 96.88 144 TRP A O 1
ATOM 1198 N N . ASN A 1 145 ? -7.57 -11.891 -2.148 1 97.12 145 ASN A N 1
ATOM 1199 C CA . ASN A 1 145 ? -7.102 -12.359 -3.449 1 97.12 145 ASN A CA 1
ATOM 1200 C C . ASN A 1 145 ? -8.258 -12.555 -4.426 1 97.12 145 ASN A C 1
ATOM 1202 O O . ASN A 1 145 ? -9.422 -12.477 -4.035 1 97.12 145 ASN A O 1
ATOM 1206 N N . GLN A 1 146 ? -7.918 -12.648 -5.637 1 96.62 146 GLN A N 1
ATOM 1207 C CA . GLN A 1 146 ? -8.805 -13.016 -6.734 1 96.62 146 GLN A CA 1
ATOM 1208 C C . GLN A 1 146 ? -8.172 -14.094 -7.609 1 96.62 146 GLN A C 1
ATOM 1210 O O . GLN A 1 146 ? -6.957 -14.109 -7.797 1 96.62 146 GLN A O 1
ATOM 1215 N N . ASN A 1 147 ? -8.961 -14.984 -8.148 1 96 147 ASN A N 1
ATOM 1216 C CA . ASN A 1 147 ? -8.539 -16.016 -9.094 1 96 147 ASN A CA 1
ATOM 1217 C C . ASN A 1 147 ? -9.609 -16.266 -10.156 1 96 147 ASN A C 1
ATOM 1219 O O . ASN A 1 147 ? -10.469 -17.141 -9.984 1 96 147 ASN A O 1
ATOM 1223 N N . GLN A 1 148 ? -9.539 -15.562 -11.211 1 94.5 148 GLN A N 1
ATOM 1224 C CA . GLN A 1 148 ? -10.578 -15.609 -12.234 1 94.5 148 GLN A CA 1
ATOM 1225 C C . GLN A 1 148 ? -10.008 -16.047 -13.578 1 94.5 148 GLN A C 1
ATOM 1227 O O . GLN A 1 148 ? -8.805 -15.922 -13.82 1 94.5 148 GLN A O 1
ATOM 1232 N N . PRO A 1 149 ? -10.898 -16.609 -14.445 1 94.38 149 PRO A N 1
ATOM 1233 C CA . PRO A 1 149 ? -10.398 -16.875 -15.797 1 94.38 149 PRO A CA 1
ATOM 1234 C C . PRO A 1 149 ? -9.812 -15.633 -16.469 1 94.38 149 PRO A C 1
ATOM 1236 O O . PRO A 1 149 ? -10.367 -14.539 -16.344 1 94.38 149 PRO A O 1
ATOM 1239 N N . ALA A 1 150 ? -8.688 -15.883 -17.047 1 95.12 150 ALA A N 1
ATOM 1240 C CA . ALA A 1 150 ? -8.07 -14.758 -17.75 1 95.12 150 ALA A CA 1
ATOM 1241 C C . ALA A 1 150 ? -8.953 -14.289 -18.906 1 95.12 150 ALA A C 1
ATOM 1243 O O . ALA A 1 150 ? -9.617 -15.102 -19.562 1 95.12 150 ALA A O 1
ATOM 1244 N N . SER A 1 151 ? -8.867 -12.953 -19.188 1 93.62 151 SER A N 1
ATOM 1245 C CA . SER A 1 151 ? -9.719 -12.383 -20.234 1 93.62 151 SER A CA 1
ATOM 1246 C C . SER A 1 151 ? -8.898 -11.555 -21.219 1 93.62 151 SER A C 1
ATOM 1248 O O . SER A 1 151 ? -9.453 -10.781 -22 1 93.62 151 SER A O 1
ATOM 1250 N N . ALA A 1 152 ? -7.637 -11.734 -21.203 1 91.94 152 ALA A N 1
ATOM 1251 C CA . ALA A 1 152 ? -6.738 -10.898 -22 1 91.94 152 ALA A CA 1
ATOM 1252 C C . ALA A 1 152 ? -6.973 -11.102 -23.484 1 91.94 152 ALA A C 1
ATOM 1254 O O . ALA A 1 152 ? -7.203 -12.219 -23.953 1 91.94 152 ALA A O 1
ATOM 1255 N N . ILE A 1 153 ? -6.848 -9.93 -24.25 1 91.5 153 ILE A N 1
ATOM 1256 C CA . ILE A 1 153 ? -6.863 -9.914 -25.703 1 91.5 153 ILE A CA 1
ATOM 1257 C C . ILE A 1 153 ? -5.625 -9.188 -26.219 1 91.5 153 ILE A C 1
ATOM 1259 O O . ILE A 1 153 ? -5.336 -8.062 -25.812 1 91.5 153 ILE A O 1
ATOM 1263 N N . TRP A 1 154 ? -4.871 -9.961 -26.953 1 91.5 154 TRP A N 1
ATOM 1264 C CA . TRP A 1 154 ? -3.752 -9.383 -27.703 1 91.5 154 TRP A CA 1
ATOM 1265 C C . TRP A 1 154 ? -3.986 -9.469 -29.203 1 91.5 154 TRP A C 1
ATOM 1267 O O . TRP A 1 154 ? -4.152 -10.562 -29.75 1 91.5 154 TRP A O 1
ATOM 1277 N N . ALA A 1 155 ? -3.924 -8.266 -29.75 1 94.69 155 ALA A N 1
ATOM 1278 C CA . ALA A 1 155 ? -4.121 -8.258 -31.188 1 94.69 155 ALA A CA 1
ATOM 1279 C C . ALA A 1 155 ? -2.947 -8.922 -31.906 1 94.69 155 ALA A C 1
ATOM 1281 O O . ALA A 1 155 ? -1.795 -8.766 -31.5 1 94.69 155 ALA A O 1
ATOM 1282 N N . GLU A 1 156 ? -3.32 -9.578 -33 1 92.5 156 GLU A N 1
ATOM 1283 C CA . GLU A 1 156 ? -2.273 -10.219 -33.781 1 92.5 156 GLU A CA 1
ATOM 1284 C C . GLU A 1 156 ? -1.269 -9.203 -34.312 1 92.5 156 GLU A C 1
ATOM 1286 O O . GLU A 1 156 ? -0.075 -9.492 -34.406 1 92.5 156 GLU A O 1
ATOM 1291 N N . SER A 1 157 ? -1.719 -8.008 -34.469 1 93.81 157 SER A N 1
ATOM 1292 C CA . SER A 1 157 ? -0.889 -6.973 -35.094 1 93.81 157 SER A CA 1
ATOM 1293 C C . SER A 1 157 ? -0.112 -6.191 -34.031 1 93.81 157 SER A C 1
ATOM 1295 O O . SER A 1 157 ? 0.656 -5.285 -34.375 1 93.81 157 SER A O 1
ATOM 1297 N N . PHE A 1 158 ? -0.435 -6.559 -32.844 1 93.06 158 PHE A N 1
ATOM 1298 C CA . PHE A 1 158 ? 0.308 -5.875 -31.781 1 93.06 158 PHE A CA 1
ATOM 1299 C C . PHE A 1 158 ? 1.788 -6.234 -31.844 1 93.06 158 PHE A C 1
ATOM 1301 O O . PHE A 1 158 ? 2.15 -7.41 -31.766 1 93.06 158 PHE A O 1
ATOM 1308 N N . SER A 1 159 ? 2.682 -5.152 -31.922 1 92.62 159 SER A N 1
ATOM 1309 C CA . SER A 1 159 ? 4.109 -5.367 -32.156 1 92.62 159 SER A CA 1
ATOM 1310 C C . SER A 1 159 ? 4.805 -5.824 -30.875 1 92.62 159 SER A C 1
ATOM 1312 O O . SER A 1 159 ? 4.59 -5.246 -29.797 1 92.62 159 SER A O 1
ATOM 1314 N N . ASP A 1 160 ? 5.75 -6.684 -31 1 88.69 160 ASP A N 1
ATOM 1315 C CA . ASP A 1 160 ? 6.535 -7.199 -29.891 1 88.69 160 ASP A CA 1
ATOM 1316 C C . ASP A 1 160 ? 7.426 -6.109 -29.297 1 88.69 160 ASP A C 1
ATOM 1318 O O . ASP A 1 160 ? 7.84 -6.203 -28.141 1 88.69 160 ASP A O 1
ATOM 1322 N N . LYS A 1 161 ? 7.664 -5.125 -30.078 1 90.25 161 LYS A N 1
ATOM 1323 C CA . LYS A 1 161 ? 8.477 -4.008 -29.609 1 90.25 161 LYS A CA 1
ATOM 1324 C C . LYS A 1 161 ? 7.855 -3.342 -28.391 1 90.25 161 LYS A C 1
ATOM 1326 O O . LYS A 1 161 ? 8.57 -2.838 -27.516 1 90.25 161 LYS A O 1
ATOM 1331 N N . TYR A 1 162 ? 6.562 -3.422 -28.391 1 93.25 162 TYR A N 1
ATOM 1332 C CA . TYR A 1 162 ? 5.848 -2.701 -27.344 1 93.25 162 TYR A CA 1
ATOM 1333 C C . TYR A 1 162 ? 5.363 -3.654 -26.25 1 93.25 162 TYR A C 1
ATOM 1335 O O . TYR A 1 162 ? 4.574 -3.27 -25.391 1 93.25 162 TYR A O 1
ATOM 1343 N N . ARG A 1 163 ? 5.82 -4.879 -26.375 1 92.81 163 ARG A N 1
ATOM 1344 C CA . ARG A 1 163 ? 5.453 -5.875 -25.375 1 92.81 163 ARG A CA 1
ATOM 1345 C C . ARG A 1 163 ? 6.516 -5.969 -24.281 1 92.81 163 ARG A C 1
ATOM 1347 O O . ARG A 1 163 ? 7.703 -6.113 -24.578 1 92.81 163 ARG A O 1
ATOM 1354 N N . GLY A 1 164 ? 6.066 -5.805 -23.062 1 94.94 164 GLY A N 1
ATOM 1355 C CA . GLY A 1 164 ? 7.016 -5.961 -21.969 1 94.94 164 GLY A CA 1
ATOM 1356 C C . GLY A 1 164 ? 7.691 -7.32 -21.953 1 94.94 164 GLY A C 1
ATOM 1357 O O . GLY A 1 164 ? 7.062 -8.336 -22.25 1 94.94 164 GLY A O 1
ATOM 1358 N N . GLN A 1 165 ? 9.008 -7.277 -21.547 1 94.31 165 GLN A N 1
ATOM 1359 C CA . GLN A 1 165 ? 9.75 -8.523 -21.438 1 94.31 165 GLN A CA 1
ATOM 1360 C C . GLN A 1 165 ? 10.055 -8.867 -19.984 1 94.31 165 GLN A C 1
ATOM 1362 O O . GLN A 1 165 ? 10.156 -7.973 -19.141 1 94.31 165 GLN A O 1
ATOM 1367 N N . ARG A 1 166 ? 10.242 -10.148 -19.75 1 95.44 166 ARG A N 1
ATOM 1368 C CA . ARG A 1 166 ? 10.461 -10.633 -18.391 1 95.44 166 ARG A CA 1
ATOM 1369 C C . ARG A 1 166 ? 11.898 -11.102 -18.203 1 95.44 166 ARG A C 1
ATOM 1371 O O . ARG A 1 166 ? 12.141 -12.203 -17.703 1 95.44 166 ARG A O 1
ATOM 1378 N N . ASP A 1 167 ? 12.742 -10.281 -18.594 1 94.56 167 ASP A N 1
ATOM 1379 C CA . ASP A 1 167 ? 14.188 -10.422 -18.469 1 94.56 167 ASP A CA 1
ATOM 1380 C C . ASP A 1 167 ? 14.898 -9.117 -18.812 1 94.56 167 ASP A C 1
ATOM 1382 O O . ASP A 1 167 ? 14.258 -8.07 -18.969 1 94.56 167 ASP A O 1
ATOM 1386 N N . ARG A 1 168 ? 16.172 -9.156 -18.922 1 94.44 168 ARG A N 1
ATOM 1387 C CA . ARG A 1 168 ? 16.969 -7.941 -19.062 1 94.44 168 ARG A CA 1
ATOM 1388 C C . ARG A 1 168 ? 16.891 -7.41 -20.5 1 94.44 168 ARG A C 1
ATOM 1390 O O . ARG A 1 168 ? 17.422 -6.34 -20.797 1 94.44 168 ARG A O 1
ATOM 1397 N N . SER A 1 169 ? 16.203 -8.008 -21.391 1 94.31 169 SER A N 1
ATOM 1398 C CA . SER A 1 169 ? 15.977 -7.477 -22.734 1 94.31 169 SER A CA 1
ATOM 1399 C C . SER A 1 169 ? 14.812 -6.492 -22.75 1 94.31 169 SER A C 1
ATOM 1401 O O . SER A 1 169 ? 14.539 -5.863 -23.781 1 94.31 169 SER A O 1
ATOM 1403 N N . ASP A 1 170 ? 14.133 -6.383 -21.656 1 95.81 170 ASP A N 1
ATOM 1404 C CA . ASP A 1 170 ? 13.055 -5.406 -21.562 1 95.81 170 ASP A CA 1
ATOM 1405 C C . ASP A 1 170 ? 13.547 -4.004 -21.906 1 95.81 170 ASP A C 1
ATOM 1407 O O . ASP A 1 170 ? 14.641 -3.609 -21.5 1 95.81 170 ASP A O 1
ATOM 1411 N N . ASP A 1 171 ? 12.633 -3.225 -22.562 1 93.88 171 ASP A N 1
ATOM 1412 C CA . ASP A 1 171 ? 12.977 -1.894 -23.047 1 93.88 171 ASP A CA 1
ATOM 1413 C C . ASP A 1 171 ? 13.352 -0.961 -21.906 1 93.88 171 ASP A C 1
ATOM 1415 O O . ASP A 1 171 ? 14.07 0.019 -22.094 1 93.88 171 ASP A O 1
ATOM 1419 N N . SER A 1 172 ? 12.922 -1.27 -20.719 1 94.69 172 SER A N 1
ATOM 1420 C CA . SER A 1 172 ? 13.156 -0.41 -19.578 1 94.69 172 SER A CA 1
ATOM 1421 C C . SER A 1 172 ? 14.648 -0.287 -19.266 1 94.69 172 SER A C 1
ATOM 1423 O O . SER A 1 172 ? 15.102 0.736 -18.75 1 94.69 172 SER A O 1
ATOM 1425 N N . TYR A 1 173 ? 15.43 -1.254 -19.562 1 94.94 173 TYR A N 1
ATOM 1426 C CA . TYR A 1 173 ? 16.844 -1.243 -19.219 1 94.94 173 TYR A CA 1
ATOM 1427 C C . TYR A 1 173 ? 17.609 -0.29 -20.141 1 94.94 173 TYR A C 1
ATOM 1429 O O . TYR A 1 173 ? 18.766 0.043 -19.859 1 94.94 173 TYR A O 1
ATOM 1437 N N . HIS A 1 174 ? 16.922 0.179 -21.172 1 93.19 174 HIS A N 1
ATOM 1438 C CA . HIS A 1 174 ? 17.5 1.242 -22 1 93.19 174 HIS A CA 1
ATOM 1439 C C . HIS A 1 174 ? 17.297 2.607 -21.344 1 93.19 174 HIS A C 1
ATOM 1441 O O . HIS A 1 174 ? 17.906 3.594 -21.766 1 93.19 174 HIS A O 1
ATOM 1447 N N . TYR A 1 175 ? 16.469 2.66 -20.5 1 94.94 175 TYR A N 1
ATOM 1448 C CA . TYR A 1 175 ? 16.156 3.928 -19.844 1 94.94 175 TYR A CA 1
ATOM 1449 C C . TYR A 1 175 ? 16.766 3.99 -18.453 1 94.94 175 TYR A C 1
ATOM 1451 O O . TYR A 1 175 ? 17.391 4.984 -18.078 1 94.94 175 TYR A O 1
ATOM 1459 N N . ILE A 1 176 ? 16.609 2.9 -17.625 1 92.38 176 ILE A N 1
ATOM 1460 C CA . ILE A 1 176 ? 17.156 2.852 -16.266 1 92.38 176 ILE A CA 1
ATOM 1461 C C . ILE A 1 176 ? 17.891 1.534 -16.062 1 92.38 176 ILE A C 1
ATOM 1463 O O . ILE A 1 176 ? 17.391 0.468 -16.438 1 92.38 176 ILE A O 1
ATOM 1467 N N . GLN A 1 177 ? 19.125 1.56 -15.398 1 79.5 177 GLN A N 1
ATOM 1468 C CA . GLN A 1 177 ? 19.938 0.372 -15.188 1 79.5 177 GLN A CA 1
ATOM 1469 C C . GLN A 1 177 ? 19.656 -0.262 -13.836 1 79.5 177 GLN A C 1
ATOM 1471 O O . GLN A 1 177 ? 19.984 -1.43 -13.609 1 79.5 177 GLN A O 1
ATOM 1476 N N . ARG A 1 178 ? 19.141 0.695 -12.984 1 74.56 178 ARG A N 1
ATOM 1477 C CA . ARG A 1 178 ? 18.844 0.189 -11.648 1 74.56 178 ARG A CA 1
ATOM 1478 C C . ARG A 1 178 ? 17.516 0.712 -11.148 1 74.56 178 ARG A C 1
ATOM 1480 O O . ARG A 1 178 ? 17.031 1.748 -11.609 1 74.56 178 ARG A O 1
ATOM 1487 N N . MET B 1 1 ? 11.109 32.062 -2.408 1 87 1 MET B N 1
ATOM 1488 C CA . MET B 1 1 ? 11.242 31.203 -1.248 1 87 1 MET B CA 1
ATOM 1489 C C . MET B 1 1 ? 12.695 30.781 -1.044 1 87 1 MET B C 1
ATOM 1491 O O . MET B 1 1 ? 13.406 30.484 -2.01 1 87 1 MET B O 1
ATOM 1495 N N . THR B 1 2 ? 13.086 30.844 0.135 1 93.19 2 THR B N 1
ATOM 1496 C CA . THR B 1 2 ? 14.43 30.375 0.446 1 93.19 2 THR B CA 1
ATOM 1497 C C . THR B 1 2 ? 14.508 28.859 0.376 1 93.19 2 THR B C 1
ATOM 1499 O O . THR B 1 2 ? 13.477 28.172 0.275 1 93.19 2 THR B O 1
ATOM 1502 N N . LEU B 1 3 ? 15.68 28.344 0.288 1 92.38 3 LEU B N 1
ATOM 1503 C CA . LEU B 1 3 ? 15.867 26.906 0.295 1 92.38 3 LEU B CA 1
ATOM 1504 C C . LEU B 1 3 ? 15.266 26.281 1.554 1 92.38 3 LEU B C 1
ATOM 1506 O O . LEU B 1 3 ? 14.68 25.203 1.5 1 92.38 3 LEU B O 1
ATOM 1510 N N . GLU B 1 4 ? 15.484 26.938 2.656 1 92.62 4 GLU B N 1
ATOM 1511 C CA . GLU B 1 4 ? 14.93 26.469 3.92 1 92.62 4 GLU B CA 1
ATOM 1512 C C . GLU B 1 4 ? 13.414 26.375 3.859 1 92.62 4 GLU B C 1
ATOM 1514 O O . GLU B 1 4 ? 12.82 25.422 4.359 1 92.62 4 GLU B O 1
ATOM 1519 N N . GLN B 1 5 ? 12.828 27.406 3.25 1 93.12 5 GLN B N 1
ATOM 1520 C CA . GLN B 1 5 ? 11.375 27.406 3.1 1 93.12 5 GLN B CA 1
ATOM 1521 C C . GLN B 1 5 ? 10.906 26.297 2.172 1 93.12 5 GLN B C 1
ATOM 1523 O O . GLN B 1 5 ? 9.891 25.656 2.43 1 93.12 5 GLN B O 1
ATOM 1528 N N . GLN B 1 6 ? 11.641 26.109 1.137 1 94.44 6 GLN B N 1
ATOM 1529 C CA . GLN B 1 6 ? 11.32 25.031 0.209 1 94.44 6 GLN B CA 1
ATOM 1530 C C . GLN B 1 6 ? 11.438 23.672 0.89 1 94.44 6 GLN B C 1
ATOM 1532 O O . GLN B 1 6 ? 10.617 22.781 0.656 1 94.44 6 GLN B O 1
ATOM 1537 N N . LEU B 1 7 ? 12.406 23.5 1.682 1 96 7 LEU B N 1
ATOM 1538 C CA . LEU B 1 7 ? 12.602 22.25 2.424 1 96 7 LEU B CA 1
ATOM 1539 C C . LEU B 1 7 ? 11.461 22.016 3.41 1 96 7 LEU B C 1
ATOM 1541 O O . LEU B 1 7 ? 10.984 20.891 3.561 1 96 7 LEU B O 1
ATOM 1545 N N . GLN B 1 8 ? 11.062 23.078 4.027 1 95.5 8 GLN B N 1
ATOM 1546 C CA . GLN B 1 8 ? 9.953 22.953 4.969 1 95.5 8 GLN B CA 1
ATOM 1547 C C . GLN B 1 8 ? 8.688 22.484 4.266 1 95.5 8 GLN B C 1
ATOM 1549 O O . GLN B 1 8 ? 7.953 21.641 4.789 1 95.5 8 GLN B O 1
ATOM 1554 N N . VAL B 1 9 ? 8.43 23.016 3.09 1 96.62 9 VAL B N 1
ATOM 1555 C CA . VAL B 1 9 ? 7.262 22.609 2.322 1 96.62 9 VAL B CA 1
ATOM 1556 C C . VAL B 1 9 ? 7.371 21.125 1.956 1 96.62 9 VAL B C 1
ATOM 1558 O O . VAL B 1 9 ? 6.379 20.391 2.012 1 96.62 9 VAL B O 1
ATOM 1561 N N . LEU B 1 10 ? 8.531 20.688 1.59 1 97.31 10 LEU B N 1
ATOM 1562 C CA . LEU B 1 10 ? 8.742 19.297 1.257 1 97.31 10 LEU B CA 1
ATOM 1563 C C . LEU B 1 10 ? 8.492 18.406 2.471 1 97.31 10 LEU B C 1
ATOM 1565 O O . LEU B 1 10 ? 7.855 17.344 2.355 1 97.31 10 LEU B O 1
ATOM 1569 N N . LEU B 1 11 ? 8.945 18.797 3.602 1 97.75 11 LEU B N 1
ATOM 1570 C CA . LEU B 1 11 ? 8.719 18.062 4.844 1 97.75 11 LEU B CA 1
ATOM 1571 C C . LEU B 1 11 ? 7.23 18.016 5.18 1 97.75 11 LEU B C 1
ATOM 1573 O O . LEU B 1 11 ? 6.73 16.969 5.617 1 97.75 11 LEU B O 1
ATOM 1577 N N . ASP B 1 12 ? 6.598 19.109 4.953 1 98 12 ASP B N 1
ATOM 1578 C CA . ASP B 1 12 ? 5.16 19.156 5.199 1 98 12 ASP B CA 1
ATOM 1579 C C . ASP B 1 12 ? 4.41 18.219 4.258 1 98 12 ASP B C 1
ATOM 1581 O O . ASP B 1 12 ? 3.523 17.484 4.695 1 98 12 ASP B O 1
ATOM 1585 N N . LYS B 1 13 ? 4.77 18.219 3.006 1 98.5 13 LYS B N 1
ATOM 1586 C CA . LYS B 1 13 ? 4.109 17.344 2.041 1 98.5 13 LYS B CA 1
ATOM 1587 C C . LYS B 1 13 ? 4.336 15.875 2.381 1 98.5 13 LYS B C 1
ATOM 1589 O O . LYS B 1 13 ? 3.436 15.055 2.227 1 98.5 13 LYS B O 1
ATOM 1594 N N . GLN B 1 14 ? 5.504 15.586 2.869 1 98.31 14 GLN B N 1
ATOM 1595 C CA . GLN B 1 14 ? 5.789 14.227 3.309 1 98.31 14 GLN B CA 1
ATOM 1596 C C . GLN B 1 14 ? 4.906 13.836 4.492 1 98.31 14 GLN B C 1
ATOM 1598 O O . GLN B 1 14 ? 4.309 12.758 4.496 1 98.31 14 GLN B O 1
ATOM 1603 N N . ALA B 1 15 ? 4.824 14.672 5.43 1 98.25 15 ALA B N 1
ATOM 1604 C CA . ALA B 1 15 ? 4.02 14.406 6.621 1 98.25 15 ALA B CA 1
ATOM 1605 C C . ALA B 1 15 ? 2.549 14.227 6.262 1 98.25 15 ALA B C 1
ATOM 1607 O O . ALA B 1 15 ? 1.88 13.328 6.773 1 98.25 15 ALA B O 1
ATOM 1608 N N . LEU B 1 16 ? 2.059 15.062 5.395 1 98.81 16 LEU B N 1
ATOM 1609 C CA . LEU B 1 16 ? 0.651 15.039 5.012 1 98.81 16 LEU B CA 1
ATOM 1610 C C . LEU B 1 16 ? 0.337 13.797 4.18 1 98.81 16 LEU B C 1
ATOM 1612 O O . LEU B 1 16 ? -0.73 13.195 4.332 1 98.81 16 LEU B O 1
ATOM 1616 N N . THR B 1 17 ? 1.287 13.398 3.305 1 98.75 17 THR B N 1
ATOM 1617 C CA . THR B 1 17 ? 1.127 12.164 2.543 1 98.75 17 THR B CA 1
ATOM 1618 C C . THR B 1 17 ? 1.054 10.961 3.475 1 98.75 17 THR B C 1
ATOM 1620 O O . THR B 1 17 ? 0.172 10.109 3.33 1 98.75 17 THR B O 1
ATOM 1623 N N . GLU B 1 18 ? 1.878 10.961 4.441 1 98.5 18 GLU B N 1
ATOM 1624 C CA . GLU B 1 18 ? 1.89 9.859 5.398 1 98.5 18 GLU B CA 1
ATOM 1625 C C . GLU B 1 18 ? 0.634 9.867 6.266 1 98.5 18 GLU B C 1
ATOM 1627 O O . GLU B 1 18 ? 0.141 8.805 6.66 1 98.5 18 GLU B O 1
ATOM 1632 N N . LEU B 1 19 ? 0.129 10.992 6.539 1 98.62 19 LEU B N 1
ATOM 1633 C CA . LEU B 1 19 ? -1.128 11.094 7.273 1 98.62 19 LEU B CA 1
ATOM 1634 C C . LEU B 1 19 ? -2.271 10.469 6.48 1 98.62 19 LEU B C 1
ATOM 1636 O O . LEU B 1 19 ? -3.121 9.773 7.047 1 98.62 19 LEU B O 1
ATOM 1640 N N . MET B 1 20 ? -2.309 10.688 5.176 1 98.62 20 MET B N 1
ATOM 1641 C CA . MET B 1 20 ? -3.316 10.07 4.32 1 98.62 20 MET B CA 1
ATOM 1642 C C . MET B 1 20 ? -3.16 8.555 4.309 1 98.62 20 MET B C 1
ATOM 1644 O O . MET B 1 20 ? -4.152 7.82 4.344 1 98.62 20 MET B O 1
ATOM 1648 N N . TYR B 1 21 ? -1.925 8.109 4.324 1 98.69 21 TYR B N 1
ATOM 1649 C CA . TYR B 1 21 ? -1.672 6.672 4.383 1 98.69 21 TYR B CA 1
ATOM 1650 C C . TYR B 1 21 ? -2.127 6.09 5.715 1 98.69 21 TYR B C 1
ATOM 1652 O O . TYR B 1 21 ? -2.689 4.992 5.762 1 98.69 21 TYR B O 1
ATOM 1660 N N . LYS B 1 22 ? -1.846 6.781 6.781 1 98.31 22 LYS B N 1
ATOM 1661 C CA . LYS B 1 22 ? -2.236 6.324 8.109 1 98.31 22 LYS B CA 1
ATOM 1662 C C . LYS B 1 22 ? -3.754 6.215 8.234 1 98.31 22 LYS B C 1
ATOM 1664 O O . LYS B 1 22 ? -4.266 5.293 8.867 1 98.31 22 LYS B O 1
ATOM 1669 N N . PHE B 1 23 ? -4.43 7.152 7.629 1 98.31 23 PHE B N 1
ATOM 1670 C CA . PHE B 1 23 ? -5.887 7.098 7.621 1 98.31 23 PHE B CA 1
ATOM 1671 C C . PHE B 1 23 ? -6.375 5.816 6.957 1 98.31 23 PHE B C 1
ATOM 1673 O O . PHE B 1 23 ? -7.207 5.098 7.52 1 98.31 23 PHE B O 1
ATOM 1680 N N . ALA B 1 24 ? -5.855 5.547 5.801 1 98.44 24 ALA B N 1
ATOM 1681 C CA . ALA B 1 24 ? -6.215 4.328 5.074 1 98.44 24 ALA B CA 1
ATOM 1682 C C . ALA B 1 24 ? -5.887 3.084 5.895 1 98.44 24 ALA B C 1
ATOM 1684 O O . ALA B 1 24 ? -6.684 2.146 5.957 1 98.44 24 ALA B O 1
ATOM 1685 N N . ARG B 1 25 ? -4.703 3.074 6.504 1 98.38 25 ARG B N 1
ATOM 1686 C CA . ARG B 1 25 ? -4.27 1.962 7.344 1 98.38 25 ARG B CA 1
ATOM 1687 C C . ARG B 1 25 ? -5.23 1.753 8.516 1 98.38 25 ARG B C 1
ATOM 1689 O O . ARG B 1 25 ? -5.559 0.615 8.859 1 98.38 25 ARG B O 1
ATOM 1696 N N . ALA B 1 26 ? -5.621 2.822 9.156 1 98.12 26 ALA B N 1
ATOM 1697 C CA . ALA B 1 26 ? -6.555 2.744 10.273 1 98.12 26 ALA B CA 1
ATOM 1698 C C . ALA B 1 26 ? -7.852 2.061 9.859 1 98.12 26 ALA B C 1
ATOM 1700 O O . ALA B 1 26 ? -8.398 1.242 10.609 1 98.12 26 ALA B O 1
ATOM 1701 N N . LEU B 1 27 ? -8.367 2.424 8.656 1 97.19 27 LEU B N 1
ATOM 1702 C CA . LEU B 1 27 ? -9.57 1.798 8.125 1 97.19 27 LEU B CA 1
ATOM 1703 C C . LEU B 1 27 ? -9.359 0.305 7.906 1 97.19 27 LEU B C 1
ATOM 1705 O O . LEU B 1 27 ? -10.156 -0.516 8.359 1 97.19 27 LEU B O 1
ATOM 1709 N N . ASP B 1 28 ? -8.273 -0.025 7.289 1 98.06 28 ASP B N 1
ATOM 1710 C CA . ASP B 1 28 ? -8.031 -1.396 6.852 1 98.06 28 ASP B CA 1
ATOM 1711 C C . ASP B 1 28 ? -7.703 -2.299 8.039 1 98.06 28 ASP B C 1
ATOM 1713 O O . ASP B 1 28 ? -7.996 -3.496 8.016 1 98.06 28 ASP B O 1
ATOM 1717 N N . ARG B 1 29 ? -7.07 -1.723 9.086 1 97.75 29 ARG B N 1
ATOM 1718 C CA . ARG B 1 29 ? -6.754 -2.475 10.297 1 97.75 29 ARG B CA 1
ATOM 1719 C C . ARG B 1 29 ? -7.883 -2.363 11.312 1 97.75 29 ARG B C 1
ATOM 1721 O O . ARG B 1 29 ? -7.797 -2.928 12.406 1 97.75 29 ARG B O 1
ATOM 1728 N N . VAL B 1 30 ? -8.938 -1.653 11.031 1 97.75 30 VAL B N 1
ATOM 1729 C CA . VAL B 1 30 ? -10.055 -1.401 11.938 1 97.75 30 VAL B CA 1
ATOM 1730 C C . VAL B 1 30 ? -9.531 -0.905 13.281 1 97.75 30 VAL B C 1
ATOM 1732 O O . VAL B 1 30 ? -9.883 -1.451 14.328 1 97.75 30 VAL B O 1
ATOM 1735 N N . ASP B 1 31 ? -8.703 0.068 13.266 1 97.81 31 ASP B N 1
ATOM 1736 C CA . ASP B 1 31 ? -8.047 0.668 14.422 1 97.81 31 ASP B CA 1
ATOM 1737 C C . ASP B 1 31 ? -8.602 2.064 14.703 1 97.81 31 ASP B C 1
ATOM 1739 O O . ASP B 1 31 ? -8.102 3.055 14.164 1 97.81 31 ASP B O 1
ATOM 1743 N N . GLY B 1 32 ? -9.578 2.129 15.57 1 97.88 32 GLY B N 1
ATOM 1744 C CA . GLY B 1 32 ? -10.273 3.373 15.859 1 97.88 32 GLY B CA 1
ATOM 1745 C C . GLY B 1 32 ? -9.375 4.422 16.484 1 97.88 32 GLY B C 1
ATOM 1746 O O . GLY B 1 32 ? -9.477 5.605 16.172 1 97.88 32 GLY B O 1
ATOM 1747 N N . GLU B 1 33 ? -8.547 3.986 17.328 1 97.81 33 GLU B N 1
ATOM 1748 C CA . GLU B 1 33 ? -7.641 4.926 17.984 1 97.81 33 GLU B CA 1
ATOM 1749 C C . GLU B 1 33 ? -6.688 5.559 16.984 1 97.81 33 GLU B C 1
ATOM 1751 O O . GLU B 1 33 ? -6.438 6.766 17.031 1 97.81 33 GLU B O 1
ATOM 1756 N N . LEU B 1 34 ? -6.156 4.719 16.141 1 97.75 34 LEU B N 1
ATOM 1757 C CA . LEU B 1 34 ? -5.289 5.246 15.102 1 97.75 34 LEU B CA 1
ATOM 1758 C C . LEU B 1 34 ? -6.043 6.234 14.219 1 97.75 34 LEU B C 1
ATOM 1760 O O . LEU B 1 34 ? -5.523 7.305 13.891 1 97.75 34 LEU B O 1
ATOM 1764 N N . MET B 1 35 ? -7.266 5.918 13.844 1 98.19 35 MET B N 1
ATOM 1765 C CA . MET B 1 35 ? -8.047 6.809 12.992 1 98.19 35 MET B CA 1
ATOM 1766 C C . MET B 1 35 ? -8.297 8.141 13.68 1 98.19 35 MET B C 1
ATOM 1768 O O . MET B 1 35 ? -8.102 9.203 13.078 1 98.19 35 MET B O 1
ATOM 1772 N N . LYS B 1 36 ? -8.68 8.102 14.898 1 98.56 36 LYS B N 1
ATOM 1773 C CA . LYS B 1 36 ? -8.922 9.336 15.648 1 98.56 36 LYS B CA 1
ATOM 1774 C C . LYS B 1 36 ? -7.664 10.195 15.703 1 98.56 36 LYS B C 1
ATOM 1776 O O . LYS B 1 36 ? -7.746 11.422 15.633 1 98.56 36 LYS B O 1
ATOM 1781 N N . SER B 1 37 ? -6.566 9.531 15.797 1 98.31 37 SER B N 1
ATOM 1782 C CA . SER B 1 37 ? -5.305 10.258 15.914 1 98.31 37 SER B CA 1
ATOM 1783 C C . SER B 1 37 ? -4.996 11.039 14.641 1 98.31 37 SER B C 1
ATOM 1785 O O . SER B 1 37 ? -4.168 11.953 14.648 1 98.31 37 SER B O 1
ATOM 1787 N N . THR B 1 38 ? -5.594 10.695 13.531 1 98.62 38 THR B N 1
ATOM 1788 C CA . THR B 1 38 ? -5.332 11.398 12.281 1 98.62 38 THR B CA 1
ATOM 1789 C C . THR B 1 38 ? -6.168 12.664 12.188 1 98.62 38 THR B C 1
ATOM 1791 O O . THR B 1 38 ? -5.875 13.555 11.375 1 98.62 38 THR B O 1
ATOM 1794 N N . TYR B 1 39 ? -7.211 12.789 12.977 1 98.81 39 TYR B N 1
ATOM 1795 C CA . TYR B 1 39 ? -8.148 13.906 12.953 1 98.81 39 TYR B CA 1
ATOM 1796 C C . TYR B 1 39 ? -7.895 14.852 14.125 1 98.81 39 TYR B C 1
ATOM 1798 O O . TYR B 1 39 ? -7.539 14.414 15.219 1 98.81 39 TYR B O 1
ATOM 1806 N N . TRP B 1 40 ? -8.086 16.109 13.867 1 98.88 40 TRP B N 1
ATOM 1807 C CA . TRP B 1 40 ? -8.344 16.969 15.008 1 98.88 40 TRP B CA 1
ATOM 1808 C C . TRP B 1 40 ? -9.719 16.703 15.602 1 98.88 40 TRP B C 1
ATOM 1810 O O . TRP B 1 40 ? -10.648 16.312 14.883 1 98.88 40 TRP B O 1
ATOM 1820 N N . PRO B 1 41 ? -9.914 16.953 16.922 1 98.44 41 PRO B N 1
ATOM 1821 C CA . PRO B 1 41 ? -11.188 16.641 17.578 1 98.44 41 PRO B CA 1
ATOM 1822 C C . PRO B 1 41 ? -12.367 17.406 16.984 1 98.44 41 PRO B C 1
ATOM 1824 O O . PRO B 1 41 ? -13.508 16.953 17.078 1 98.44 41 PRO B O 1
ATOM 1827 N N . ASP B 1 42 ? -12.078 18.516 16.344 1 98.62 42 ASP B N 1
ATOM 1828 C CA . ASP B 1 42 ? -13.141 19.344 15.773 1 98.62 42 ASP B CA 1
ATOM 1829 C C . ASP B 1 42 ? -13.234 19.141 14.266 1 98.62 42 ASP B C 1
ATOM 1831 O O . ASP B 1 42 ? -13.82 19.953 13.555 1 98.62 42 ASP B O 1
ATOM 1835 N N . ALA B 1 43 ? -12.602 18.125 13.719 1 98.81 43 ALA B N 1
ATOM 1836 C CA . ALA B 1 43 ? -12.617 17.844 12.281 1 98.81 43 ALA B CA 1
ATOM 1837 C C . ALA B 1 43 ? -14.016 17.422 11.828 1 98.81 43 ALA B C 1
ATOM 1839 O O . ALA B 1 43 ? -14.828 16.969 12.633 1 98.81 43 ALA B O 1
ATOM 1840 N N . VAL B 1 44 ? -14.25 17.516 10.539 1 98.69 44 VAL B N 1
ATOM 1841 C CA . VAL B 1 44 ? -15.508 17.109 9.914 1 98.69 44 VAL B CA 1
ATOM 1842 C C . VAL B 1 44 ? -15.242 16.047 8.859 1 98.69 44 VAL B C 1
ATOM 1844 O O . VAL B 1 44 ? -14.289 16.156 8.078 1 98.69 44 VAL B O 1
ATOM 1847 N N . GLU B 1 45 ? -16.062 15.078 8.852 1 97.62 45 GLU B N 1
ATOM 1848 C CA . GLU B 1 45 ? -16.078 13.992 7.875 1 97.62 45 GLU B CA 1
ATOM 1849 C C . GLU B 1 45 ? -17.391 13.984 7.082 1 97.62 45 GLU B C 1
ATOM 1851 O O . GLU B 1 45 ? -18.453 14.18 7.648 1 97.62 45 GLU B O 1
ATOM 1856 N N . GLU B 1 46 ? -17.25 13.789 5.801 1 95.75 46 GLU B N 1
ATOM 1857 C CA . GLU B 1 46 ? -18.469 13.641 4.996 1 95.75 46 GLU B CA 1
ATOM 1858 C C . GLU B 1 46 ? -18.234 12.703 3.814 1 95.75 46 GLU B C 1
ATOM 1860 O O . GLU B 1 46 ? -17.203 12.789 3.148 1 95.75 46 GLU B O 1
ATOM 1865 N N . HIS B 1 47 ? -19.156 11.773 3.609 1 92.62 47 HIS B N 1
ATOM 1866 C CA . HIS B 1 47 ? -19.125 10.844 2.486 1 92.62 47 HIS B CA 1
ATOM 1867 C C . HIS B 1 47 ? -20.469 10.125 2.336 1 92.62 47 HIS B C 1
ATOM 1869 O O . HIS B 1 47 ? -21.328 10.227 3.209 1 92.62 47 HIS B O 1
ATOM 1875 N N . GLN B 1 48 ? -20.641 9.516 1.181 1 93.56 48 GLN B N 1
ATOM 1876 C CA . GLN B 1 48 ? -21.75 8.594 0.932 1 93.56 48 GLN B CA 1
ATOM 1877 C C . GLN B 1 48 ? -21.297 7.426 0.058 1 93.56 48 GLN B C 1
ATOM 1879 O O . GLN B 1 48 ? -20.609 7.617 -0.943 1 93.56 48 GLN B O 1
ATOM 1884 N N . ASP B 1 49 ? -21.656 6.262 0.494 1 91.5 49 ASP B N 1
ATOM 1885 C CA . ASP B 1 49 ? -21.328 5.066 -0.281 1 91.5 49 ASP B CA 1
ATOM 1886 C C . ASP B 1 49 ? -22.109 5.023 -1.584 1 91.5 49 ASP B C 1
ATOM 1888 O O . ASP B 1 49 ? -23.328 5.258 -1.589 1 91.5 49 ASP B O 1
ATOM 1892 N N . PRO B 1 50 ? -21.5 4.68 -2.635 1 91.56 50 PRO B N 1
ATOM 1893 C CA . PRO B 1 50 ? -22.219 4.699 -3.912 1 91.56 50 PRO B CA 1
ATOM 1894 C C . PRO B 1 50 ? -23.047 3.439 -4.137 1 91.56 50 PRO B C 1
ATOM 1896 O O . PRO B 1 50 ? -23.938 3.43 -4.988 1 91.56 50 PRO B O 1
ATOM 1899 N N . ILE B 1 51 ? -22.734 2.342 -3.469 1 88.44 51 ILE B N 1
ATOM 1900 C CA . ILE B 1 51 ? -23.469 1.093 -3.633 1 88.44 51 ILE B CA 1
ATOM 1901 C C . ILE B 1 51 ? -24.609 1.028 -2.623 1 88.44 51 ILE B C 1
ATOM 1903 O O . ILE B 1 51 ? -25.734 0.678 -2.973 1 88.44 51 ILE B O 1
ATOM 1907 N N . PHE B 1 52 ? -24.266 1.439 -1.429 1 87.44 52 PHE B N 1
ATOM 1908 C CA . PHE B 1 52 ? -25.25 1.428 -0.361 1 87.44 52 PHE B CA 1
ATOM 1909 C C . PHE B 1 52 ? -25.375 2.803 0.286 1 87.44 52 PHE B C 1
ATOM 1911 O O . PHE B 1 52 ? -25 2.982 1.446 1 87.44 52 PHE B O 1
ATOM 1918 N N . PRO B 1 53 ? -25.984 3.76 -0.34 1 87.5 53 PRO B N 1
ATOM 1919 C CA . PRO B 1 53 ? -25.984 5.152 0.114 1 87.5 53 PRO B CA 1
ATOM 1920 C C . PRO B 1 53 ? -26.734 5.348 1.43 1 87.5 53 PRO B C 1
ATOM 1922 O O . PRO B 1 53 ? -26.453 6.281 2.178 1 87.5 53 PRO B O 1
ATOM 1925 N N . GLU B 1 54 ? -27.641 4.523 1.708 1 83.75 54 GLU B N 1
ATOM 1926 C CA . GLU B 1 54 ? -28.422 4.672 2.93 1 83.75 54 GLU B CA 1
ATOM 1927 C C . GLU B 1 54 ? -27.688 4.094 4.133 1 83.75 54 GLU B C 1
ATOM 1929 O O . GLU B 1 54 ? -27.906 4.523 5.27 1 83.75 54 GLU B O 1
ATOM 1934 N N . LEU B 1 55 ? -26.797 3.227 3.844 1 75.25 55 LEU B N 1
ATOM 1935 C CA . LEU B 1 55 ? -26.109 2.52 4.922 1 75.25 55 LEU B CA 1
ATOM 1936 C C . LEU B 1 55 ? -24.828 3.244 5.316 1 75.25 55 LEU B C 1
ATOM 1938 O O . LEU B 1 55 ? -24.453 3.242 6.492 1 75.25 55 LEU B O 1
ATOM 1942 N N . PHE B 1 56 ? -24.328 3.871 4.277 1 80.81 56 PHE B N 1
ATOM 1943 C CA . PHE B 1 56 ? -23.031 4.465 4.559 1 80.81 56 PHE B CA 1
ATOM 1944 C C . PHE B 1 56 ? -23 5.934 4.152 1 80.81 56 PHE B C 1
ATOM 1946 O O . PHE B 1 56 ? -22.422 6.289 3.127 1 80.81 56 PHE B O 1
ATOM 1953 N N . TYR B 1 57 ? -23.734 6.746 4.84 1 89.31 57 TYR B N 1
ATOM 1954 C CA . TYR B 1 57 ? -23.766 8.203 4.742 1 89.31 57 TYR B CA 1
ATOM 1955 C C . TYR B 1 57 ? -23.359 8.844 6.062 1 89.31 57 TYR B C 1
ATOM 1957 O O . TYR B 1 57 ? -23.781 8.406 7.133 1 89.31 57 TYR B O 1
ATOM 1965 N N . TYR B 1 58 ? -22.547 9.859 5.867 1 93.56 58 TYR B N 1
ATOM 1966 C CA . TYR B 1 58 ? -22.172 10.602 7.066 1 93.56 58 TYR B CA 1
ATOM 1967 C C . TYR B 1 58 ? -21.797 12.039 6.73 1 93.56 58 TYR B C 1
ATOM 1969 O O . TYR B 1 58 ? -21.188 12.305 5.691 1 93.56 58 TYR B O 1
ATOM 1977 N N . ASN B 1 59 ? -22.172 13.023 7.535 1 96.62 59 ASN B N 1
ATOM 1978 C CA . ASN B 1 59 ? -21.766 14.43 7.527 1 96.62 59 ASN B CA 1
ATOM 1979 C C . ASN B 1 59 ? -21.797 15.023 8.93 1 96.62 59 ASN B C 1
ATOM 1981 O O . ASN B 1 59 ? -22.844 15.445 9.422 1 96.62 59 ASN B O 1
ATOM 1985 N N . GLY B 1 60 ? -20.609 15.031 9.562 1 98.12 60 GLY B N 1
ATOM 1986 C CA . GLY B 1 60 ? -20.547 15.492 10.938 1 98.12 60 GLY B CA 1
ATOM 1987 C C . GLY B 1 60 ? -19.156 15.398 11.539 1 98.12 60 GLY B C 1
ATOM 1988 O O . GLY B 1 60 ? -18.156 15.367 10.812 1 98.12 60 GLY B O 1
ATOM 1989 N N . ASN B 1 61 ? -19.125 15.414 12.898 1 98.69 61 ASN B N 1
ATOM 1990 C CA . ASN B 1 61 ? -17.844 15.359 13.602 1 98.69 61 ASN B CA 1
ATOM 1991 C C . ASN B 1 61 ? -17.109 14.047 13.32 1 98.69 61 ASN B C 1
ATOM 1993 O O . ASN B 1 61 ? -17.672 12.969 13.469 1 98.69 61 ASN B O 1
ATOM 1997 N N . ALA B 1 62 ? -15.906 14.195 13.023 1 98.44 62 ALA B N 1
ATOM 1998 C CA . ALA B 1 62 ? -15.117 13.055 12.578 1 98.44 62 ALA B CA 1
ATOM 1999 C C . ALA B 1 62 ? -14.859 12.078 13.719 1 98.44 62 ALA B C 1
ATOM 2001 O O . ALA B 1 62 ? -14.844 10.859 13.523 1 98.44 62 ALA B O 1
ATOM 2002 N N . HIS B 1 63 ? -14.586 12.578 14.883 1 98.5 63 HIS B N 1
ATOM 2003 C CA . HIS B 1 63 ? -14.336 11.68 16 1 98.5 63 HIS B CA 1
ATOM 2004 C C . HIS B 1 63 ? -15.586 10.875 16.344 1 98.5 63 HIS B C 1
ATOM 2006 O O . HIS B 1 63 ? -15.492 9.711 16.75 1 98.5 63 HIS B O 1
ATOM 2012 N N . ASP B 1 64 ? -16.75 11.445 16.188 1 97.81 64 ASP B N 1
ATOM 2013 C CA . ASP B 1 64 ? -18 10.758 16.422 1 97.81 64 ASP B CA 1
ATOM 2014 C C . ASP B 1 64 ? -18.25 9.68 15.375 1 97.81 64 ASP B C 1
ATOM 2016 O O . ASP B 1 64 ? -18.938 8.695 15.641 1 97.81 64 ASP B O 1
ATOM 2020 N N . PHE B 1 65 ? -17.734 9.891 14.258 1 96.69 65 PHE B N 1
ATOM 2021 C CA . PHE B 1 65 ? -17.875 8.992 13.117 1 96.69 65 PHE B CA 1
ATOM 2022 C C . PHE B 1 65 ? -17.094 7.707 13.344 1 96.69 65 PHE B C 1
ATOM 2024 O O . PHE B 1 65 ? -17.5 6.641 12.859 1 96.69 65 PHE B O 1
ATOM 2031 N N . VAL B 1 66 ? -15.992 7.684 14.109 1 97.56 66 VAL B N 1
ATOM 2032 C CA . VAL B 1 66 ? -14.977 6.641 14.102 1 97.56 66 VAL B CA 1
ATOM 2033 C C . VAL B 1 66 ? -15.57 5.336 14.633 1 97.56 66 VAL B C 1
ATOM 2035 O O . VAL B 1 66 ? -15.43 4.285 14 1 97.56 66 VAL B O 1
ATOM 2038 N N . ASP B 1 67 ? -16.281 5.391 15.742 1 96.19 67 ASP B N 1
ATOM 2039 C CA . ASP B 1 67 ? -16.766 4.152 16.344 1 96.19 67 ASP B CA 1
ATOM 2040 C C . ASP B 1 67 ? -17.797 3.475 15.445 1 96.19 67 ASP B C 1
ATOM 2042 O O . ASP B 1 67 ? -17.688 2.281 15.156 1 96.19 67 ASP B O 1
ATOM 2046 N N . PRO B 1 68 ? -18.797 4.219 14.938 1 94.25 68 PRO B N 1
ATOM 2047 C CA . PRO B 1 68 ? -19.719 3.604 13.977 1 94.25 68 PRO B CA 1
ATOM 2048 C C . PRO B 1 68 ? -19 3.076 12.734 1 94.25 68 PRO B C 1
ATOM 2050 O O . PRO B 1 68 ? -19.375 2.027 12.203 1 94.25 68 PRO B O 1
ATOM 2053 N N . ALA B 1 69 ? -18.031 3.781 12.227 1 94.38 69 ALA B N 1
ATOM 2054 C CA . ALA B 1 69 ? -17.266 3.344 11.062 1 94.38 69 ALA B CA 1
ATOM 2055 C C . ALA B 1 69 ? -16.578 2.01 11.328 1 94.38 69 ALA B C 1
ATOM 2057 O O . ALA B 1 69 ? -16.625 1.104 10.492 1 94.38 69 ALA B O 1
ATOM 2058 N N . MET B 1 70 ? -15.938 1.852 12.508 1 96.62 70 MET B N 1
ATOM 2059 C CA . MET B 1 70 ? -15.25 0.613 12.852 1 96.62 70 MET B CA 1
ATOM 2060 C C . MET B 1 70 ? -16.234 -0.551 12.938 1 96.62 70 MET B C 1
ATOM 2062 O O . MET B 1 70 ? -15.922 -1.659 12.5 1 96.62 70 MET B O 1
ATOM 2066 N N . ALA B 1 71 ? -17.391 -0.279 13.516 1 94.56 71 ALA B N 1
ATOM 2067 C CA . ALA B 1 71 ? -18.406 -1.321 13.578 1 94.56 71 ALA B CA 1
ATOM 2068 C C . ALA B 1 71 ? -18.812 -1.786 12.18 1 94.56 71 ALA B C 1
ATOM 2070 O O . ALA B 1 71 ? -18.938 -2.986 11.93 1 94.56 71 ALA B O 1
ATOM 2071 N N . GLY B 1 72 ? -19.031 -0.855 11.289 1 92.5 72 GLY B N 1
ATOM 2072 C CA . GLY B 1 72 ? -19.328 -1.19 9.906 1 92.5 72 GLY B CA 1
ATOM 2073 C C . GLY B 1 72 ? -18.219 -1.969 9.227 1 92.5 72 GLY B C 1
ATOM 2074 O O . GLY B 1 72 ? -18.484 -2.943 8.516 1 92.5 72 GLY B O 1
ATOM 2075 N N . PHE B 1 73 ? -17.031 -1.535 9.453 1 94.88 73 PHE B N 1
ATOM 2076 C CA . PHE B 1 73 ? -15.891 -2.166 8.805 1 94.88 73 PHE B CA 1
ATOM 2077 C C . PHE B 1 73 ? -15.656 -3.564 9.367 1 94.88 73 PHE B C 1
ATOM 2079 O O . PHE B 1 73 ? -15.18 -4.449 8.648 1 94.88 73 PHE B O 1
ATOM 2086 N N . LYS B 1 74 ? -15.945 -3.783 10.609 1 94.69 74 LYS B N 1
ATOM 2087 C CA . LYS B 1 74 ? -15.812 -5.105 11.219 1 94.69 74 LYS B CA 1
ATOM 2088 C C . LYS B 1 74 ? -16.75 -6.109 10.555 1 94.69 74 LYS B C 1
ATOM 2090 O O . LYS B 1 74 ? -16.484 -7.316 10.57 1 94.69 74 LYS B O 1
ATOM 2095 N N . ALA B 1 75 ? -17.797 -5.59 9.992 1 92.62 75 ALA B N 1
ATOM 2096 C CA . ALA B 1 75 ? -18.766 -6.457 9.336 1 92.62 75 ALA B CA 1
ATOM 2097 C C . ALA B 1 75 ? -18.281 -6.895 7.961 1 92.62 75 ALA B C 1
ATOM 2099 O O . ALA B 1 75 ? -18.828 -7.828 7.367 1 92.62 75 ALA B O 1
ATOM 2100 N N . LEU B 1 76 ? -17.312 -6.262 7.363 1 95.06 76 LEU B N 1
ATOM 2101 C CA . LEU B 1 76 ? -16.703 -6.641 6.094 1 95.06 76 LEU B CA 1
ATOM 2102 C C . LEU B 1 76 ? -15.695 -7.777 6.289 1 95.06 76 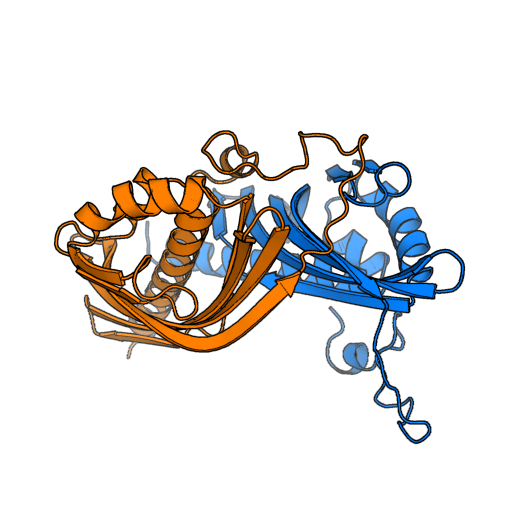LEU B C 1
ATOM 2104 O O . LEU B 1 76 ? -15.18 -7.969 7.395 1 95.06 76 LEU B O 1
ATOM 2108 N N . LYS B 1 77 ? -15.438 -8.5 5.234 1 95.25 77 LYS B N 1
ATOM 2109 C CA . LYS B 1 77 ? -14.539 -9.648 5.32 1 95.25 77 LYS B CA 1
ATOM 2110 C C . LYS B 1 77 ? -13.117 -9.273 4.926 1 95.25 77 LYS B C 1
ATOM 2112 O O . LYS B 1 77 ? -12.156 -9.93 5.34 1 95.25 77 LYS B O 1
ATOM 2117 N N . ALA B 1 78 ? -12.953 -8.273 4.141 1 96.94 78 ALA B N 1
ATOM 2118 C CA . ALA B 1 78 ? -11.648 -7.785 3.691 1 96.94 78 ALA B CA 1
ATOM 2119 C C . ALA B 1 78 ? -11.742 -6.34 3.213 1 96.94 78 ALA B C 1
ATOM 2121 O O . ALA B 1 78 ? -12.758 -5.934 2.645 1 96.94 78 ALA B O 1
ATOM 2122 N N . THR B 1 79 ? -10.695 -5.625 3.42 1 97.81 79 THR B N 1
ATOM 2123 C CA . THR B 1 79 ? -10.602 -4.27 2.891 1 97.81 79 THR B CA 1
ATOM 2124 C C . THR B 1 79 ? -9.148 -3.928 2.543 1 97.81 79 THR B C 1
ATOM 2126 O O . THR B 1 79 ? -8.219 -4.449 3.162 1 97.81 79 THR B O 1
ATOM 2129 N N . GLN B 1 80 ? -8.93 -3.08 1.63 1 98.5 80 GLN B N 1
ATOM 2130 C CA . GLN B 1 80 ? -7.672 -2.408 1.325 1 98.5 80 GLN B CA 1
ATOM 2131 C C . GLN B 1 80 ? -7.918 -1.076 0.62 1 98.5 80 GLN B C 1
ATOM 2133 O O . GLN B 1 80 ? -8.609 -1.026 -0.4 1 98.5 80 GLN B O 1
ATOM 2138 N N . HIS B 1 81 ? -7.406 -0.007 1.158 1 98.62 81 HIS B N 1
ATOM 2139 C CA . HIS B 1 81 ? -7.516 1.327 0.581 1 98.62 81 HIS B CA 1
ATOM 2140 C C . HIS B 1 81 ? -6.164 1.826 0.081 1 98.62 81 HIS B C 1
ATOM 2142 O O . HIS B 1 81 ? -5.312 2.227 0.878 1 98.62 81 HIS B O 1
ATOM 2148 N N . ARG B 1 82 ? -5.992 1.801 -1.213 1 98.62 82 ARG B N 1
ATOM 2149 C CA . ARG B 1 82 ? -4.766 2.275 -1.84 1 98.62 82 ARG B CA 1
ATOM 2150 C C . ARG B 1 82 ? -4.875 3.75 -2.217 1 98.62 82 ARG B C 1
ATOM 2152 O O . ARG B 1 82 ? -5.844 4.16 -2.861 1 98.62 82 ARG B O 1
ATOM 2159 N N . ILE B 1 83 ? -3.873 4.512 -1.815 1 98.69 83 ILE B N 1
ATOM 2160 C CA . ILE B 1 83 ? -3.816 5.945 -2.074 1 98.69 83 ILE B CA 1
ATOM 2161 C C . ILE B 1 83 ? -2.764 6.238 -3.141 1 98.69 83 ILE B C 1
ATOM 2163 O O . ILE B 1 83 ? -1.651 5.707 -3.084 1 98.69 83 ILE B O 1
ATOM 2167 N N . SER B 1 84 ? -3.17 7.02 -4.125 1 97.88 84 SER B N 1
ATOM 2168 C CA . SER B 1 84 ? -2.23 7.414 -5.172 1 97.88 84 SER B CA 1
ATOM 2169 C C . SER B 1 84 ? -2.439 8.867 -5.582 1 97.88 84 SER B C 1
ATOM 2171 O O . SER B 1 84 ? -3.406 9.508 -5.156 1 97.88 84 SER B O 1
ATOM 2173 N N . ASN B 1 85 ? -1.485 9.508 -6.289 1 97.19 85 ASN B N 1
ATOM 2174 C CA . ASN B 1 85 ? -1.531 10.812 -6.93 1 97.19 85 ASN B CA 1
ATOM 2175 C C . ASN B 1 85 ? -1.831 11.922 -5.922 1 97.19 85 ASN B C 1
ATOM 2177 O O . ASN B 1 85 ? -2.711 12.75 -6.152 1 97.19 85 ASN B O 1
ATOM 2181 N N . PRO B 1 86 ? -1.104 11.938 -4.777 1 98.31 86 PRO B N 1
ATOM 2182 C CA . PRO B 1 86 ? -1.34 13.078 -3.883 1 98.31 86 PRO B CA 1
ATOM 2183 C C . PRO B 1 86 ? -0.908 14.406 -4.496 1 98.31 86 PRO B C 1
ATOM 2185 O O . PRO B 1 86 ? 0.234 14.547 -4.938 1 98.31 86 PRO B O 1
ATOM 2188 N N . LEU B 1 87 ? -1.798 15.359 -4.594 1 98.56 87 LEU B N 1
ATOM 2189 C CA . LEU B 1 87 ? -1.554 16.766 -4.891 1 98.56 87 LEU B CA 1
ATOM 2190 C C . LEU B 1 87 ? -1.839 17.641 -3.67 1 98.56 87 LEU B C 1
ATOM 2192 O O . LEU B 1 87 ? -2.975 17.688 -3.191 1 98.56 87 LEU B O 1
ATOM 2196 N N . ILE B 1 88 ? -0.784 18.312 -3.152 1 98.81 88 ILE B N 1
ATOM 2197 C CA . ILE B 1 88 ? -0.881 18.984 -1.859 1 98.81 88 ILE B CA 1
ATOM 2198 C C . ILE B 1 88 ? -0.434 20.438 -1.995 1 98.81 88 ILE B C 1
ATOM 2200 O O 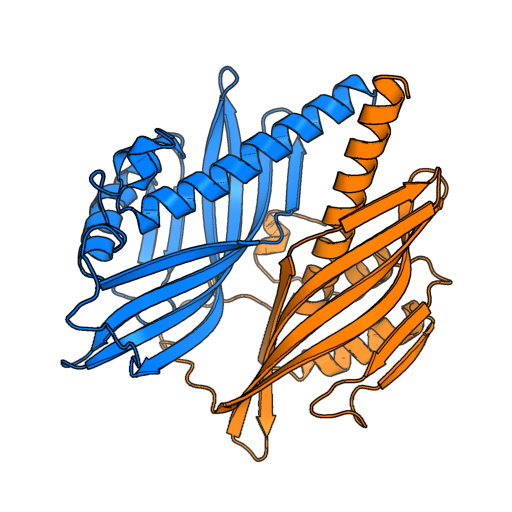. ILE B 1 88 ? 0.638 20.719 -2.539 1 98.81 88 ILE B O 1
ATOM 2204 N N . GLU B 1 89 ? -1.225 21.344 -1.549 1 98.56 89 GLU B N 1
ATOM 2205 C CA . GLU B 1 89 ? -0.885 22.766 -1.41 1 98.56 89 GLU B CA 1
ATOM 2206 C C . GLU B 1 89 ? -0.715 23.141 0.056 1 98.56 89 GLU B C 1
ATOM 2208 O O . GLU B 1 89 ? -1.615 22.938 0.87 1 98.56 89 GLU B O 1
ATOM 2213 N N . VAL B 1 90 ? 0.416 23.672 0.368 1 98.56 90 VAL B N 1
ATOM 2214 C CA . VAL B 1 90 ? 0.718 24.078 1.739 1 98.56 90 VAL B CA 1
ATOM 2215 C C . VAL B 1 90 ? 0.786 25.594 1.831 1 98.56 90 VAL B C 1
ATOM 2217 O O . VAL B 1 90 ? 1.45 26.25 1.019 1 98.56 90 VAL B O 1
ATOM 2220 N N . ASP B 1 91 ? 0.094 26.156 2.756 1 97.31 91 ASP B N 1
ATOM 2221 C CA . ASP B 1 91 ? 0.101 27.594 3.053 1 97.31 91 ASP B CA 1
ATOM 2222 C C . ASP B 1 91 ? 0.248 27.844 4.551 1 97.31 91 ASP B C 1
ATOM 2224 O O . ASP B 1 91 ? -0.749 27.938 5.27 1 97.31 91 ASP B O 1
ATOM 2228 N N . GLY B 1 92 ? 1.555 27.953 4.973 1 96.31 92 GLY B N 1
ATOM 2229 C CA . GLY B 1 92 ? 1.793 28.094 6.402 1 96.31 92 GLY B CA 1
ATOM 2230 C C . GLY B 1 92 ? 1.322 26.906 7.215 1 96.31 92 GLY B C 1
ATOM 2231 O O . GLY B 1 92 ? 1.784 25.781 7.004 1 96.31 92 GLY B O 1
ATOM 2232 N N . ASP B 1 93 ? 0.317 27.125 8.062 1 98.25 93 ASP B N 1
ATOM 2233 C CA . ASP B 1 93 ?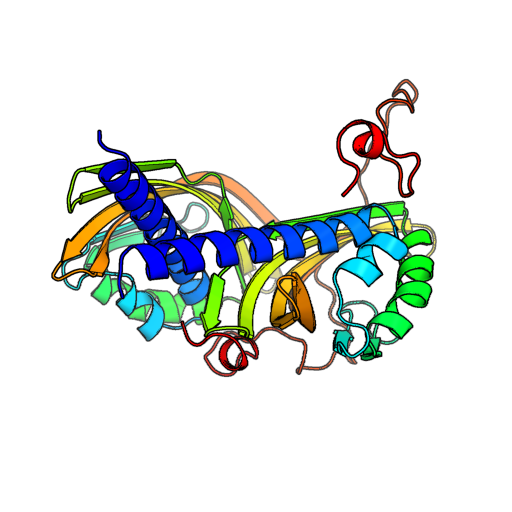 -0.173 26.094 8.977 1 98.25 93 ASP B CA 1
ATOM 2234 C C . ASP B 1 93 ? -1.466 25.469 8.453 1 98.25 93 ASP B C 1
ATOM 2236 O O . ASP B 1 93 ? -2.164 24.766 9.188 1 98.25 93 ASP B O 1
ATOM 2240 N N . GLU B 1 94 ? -1.765 25.734 7.23 1 98.75 94 GLU B N 1
ATOM 2241 C CA . GLU B 1 94 ? -2.902 25.109 6.555 1 98.75 94 GLU B CA 1
ATOM 2242 C C . GLU B 1 94 ? -2.467 24.391 5.277 1 98.75 94 GLU B C 1
ATOM 2244 O O . GLU B 1 94 ? -1.48 24.781 4.648 1 98.75 94 GLU B O 1
ATOM 2249 N N . ALA B 1 95 ? -3.209 23.391 4.922 1 98.88 95 ALA B N 1
ATOM 2250 C CA . ALA B 1 95 ? -2.953 22.672 3.672 1 98.88 95 ALA B CA 1
ATOM 2251 C C . ALA B 1 95 ? -4.234 22.062 3.119 1 98.88 95 ALA B C 1
ATOM 2253 O O . ALA B 1 95 ? -5.191 21.828 3.863 1 98.88 95 ALA B O 1
ATOM 2254 N N . ARG B 1 96 ? -4.27 21.875 1.87 1 98.81 96 ARG B N 1
ATOM 2255 C CA . ARG B 1 96 ? -5.328 21.188 1.143 1 98.81 96 ARG B CA 1
ATOM 2256 C C . ARG B 1 96 ? -4.754 20.141 0.202 1 98.81 96 ARG B C 1
ATOM 2258 O O . ARG B 1 96 ? -3.631 20.281 -0.286 1 98.81 96 ARG B O 1
ATOM 2265 N N . ALA B 1 97 ? -5.559 19.078 -0.022 1 98.75 97 ALA B N 1
ATOM 2266 C CA . ALA B 1 97 ? -5.031 18.031 -0.892 1 98.75 97 ALA B CA 1
ATOM 2267 C C . ALA B 1 97 ? -6.16 17.297 -1.607 1 98.75 97 ALA B C 1
ATOM 2269 O O . ALA B 1 97 ? -7.301 17.297 -1.142 1 98.75 97 ALA B O 1
ATOM 2270 N N . GLU B 1 98 ? -5.832 16.766 -2.709 1 98.75 98 GLU B N 1
ATOM 2271 C CA . GLU B 1 98 ? -6.57 15.695 -3.385 1 98.75 98 GLU B CA 1
ATOM 2272 C C . GLU B 1 98 ? -5.688 14.477 -3.611 1 98.75 98 GLU B C 1
ATOM 2274 O O . GLU B 1 98 ? -4.516 14.602 -3.977 1 98.75 98 GLU B O 1
ATOM 2279 N N . CYS B 1 99 ? -6.227 13.305 -3.385 1 98.62 99 CYS B N 1
ATOM 2280 C CA . CYS B 1 99 ? -5.578 12.055 -3.775 1 98.62 99 CYS B CA 1
ATOM 2281 C C . CYS B 1 99 ? -6.59 11.07 -4.336 1 98.62 99 CYS B C 1
ATOM 2283 O O . CYS B 1 99 ? -7.797 11.234 -4.148 1 98.62 99 CYS B O 1
ATOM 2285 N N . TYR B 1 100 ? -6.09 10.172 -5.113 1 98.56 100 TYR B N 1
ATOM 2286 C CA . TYR B 1 100 ? -6.938 9.094 -5.613 1 98.56 100 TYR B CA 1
ATOM 2287 C C . TYR B 1 100 ? -7.027 7.957 -4.602 1 98.56 100 TYR B C 1
ATOM 2289 O O . TYR B 1 100 ? -6.09 7.727 -3.836 1 98.56 100 TYR B O 1
ATOM 2297 N N . VAL B 1 101 ? -8.203 7.262 -4.586 1 98.44 101 VAL B N 1
ATOM 2298 C CA . VAL B 1 101 ? -8.367 6.07 -3.764 1 98.44 101 VAL B CA 1
ATOM 2299 C C . VAL B 1 101 ? -8.945 4.934 -4.609 1 98.44 101 VAL B C 1
ATOM 2301 O O . VAL B 1 101 ? -9.828 5.156 -5.438 1 98.44 101 VAL B O 1
ATOM 2304 N N . TRP B 1 102 ? -8.281 3.789 -4.543 1 98.31 102 TRP B N 1
ATOM 2305 C CA . TRP B 1 102 ? -8.82 2.486 -4.926 1 98.31 102 TRP B CA 1
ATOM 2306 C C . TRP B 1 102 ? -9.141 1.645 -3.697 1 98.31 102 TRP B C 1
ATOM 2308 O O . TRP B 1 102 ? -8.234 1.22 -2.975 1 98.31 102 TRP B O 1
ATOM 2318 N N . ALA B 1 103 ? -10.43 1.47 -3.426 1 98.06 103 ALA B N 1
ATOM 2319 C CA . ALA B 1 103 ? -10.891 0.813 -2.207 1 98.06 103 ALA B CA 1
ATOM 2320 C C . ALA B 1 103 ? -11.523 -0.541 -2.52 1 98.06 103 ALA B C 1
ATOM 2322 O O . ALA B 1 103 ? -12.492 -0.621 -3.277 1 98.06 103 ALA B O 1
ATOM 2323 N N . TYR B 1 104 ? -10.938 -1.548 -1.917 1 98.06 104 TYR B N 1
ATOM 2324 C CA . TYR B 1 104 ? -11.406 -2.92 -2.092 1 98.06 104 TYR B CA 1
ATOM 2325 C C . TYR B 1 104 ? -12.141 -3.408 -0.848 1 98.06 104 TYR B C 1
ATOM 2327 O O . TYR B 1 104 ? -11.648 -3.248 0.272 1 98.06 104 TYR B O 1
ATOM 2335 N N . HIS B 1 105 ? -13.352 -3.965 -1.093 1 97.19 105 HIS B N 1
ATOM 2336 C CA . HIS B 1 105 ? -14.156 -4.523 -0.014 1 97.19 105 HIS B CA 1
ATOM 2337 C C . HIS B 1 105 ? -14.727 -5.887 -0.4 1 97.19 105 HIS B C 1
ATOM 2339 O O . HIS B 1 105 ? -15.125 -6.094 -1.548 1 97.19 105 HIS B O 1
ATOM 2345 N N . VAL B 1 106 ? -14.797 -6.793 0.558 1 97.12 106 VAL B N 1
ATOM 2346 C CA . VAL B 1 106 ? -15.617 -7.992 0.414 1 97.12 106 VAL B CA 1
ATOM 2347 C C . VAL B 1 106 ? -16.781 -7.945 1.405 1 97.12 106 VAL B C 1
ATOM 2349 O O . VAL B 1 106 ? -16.562 -7.832 2.615 1 97.12 106 VAL B O 1
ATOM 2352 N N . HIS B 1 107 ? -17.875 -7.934 0.901 1 94.62 107 HIS B N 1
ATOM 2353 C CA . HIS B 1 107 ? -19.094 -7.949 1.695 1 94.62 107 HIS B CA 1
ATOM 2354 C C . HIS B 1 107 ? -20.031 -9.07 1.244 1 94.62 107 HIS B C 1
ATOM 2356 O O . HIS B 1 107 ? -19.812 -9.695 0.207 1 94.62 107 HIS B O 1
ATOM 2362 N N . GLU B 1 108 ? -20.984 -9.359 2.09 1 93.88 108 GLU B N 1
ATOM 2363 C CA . GLU B 1 108 ? -21.953 -10.406 1.778 1 93.88 108 GLU B CA 1
ATOM 2364 C C . GLU B 1 108 ? -23.297 -9.812 1.349 1 93.88 108 GLU B C 1
ATOM 2366 O O . GLU B 1 108 ? -23.797 -8.883 1.979 1 93.88 108 GLU B O 1
ATOM 2371 N N . GLU B 1 109 ? -23.781 -10.273 0.211 1 91.62 109 GLU B N 1
ATOM 2372 C CA . GLU B 1 109 ? -25.125 -9.969 -0.276 1 91.62 109 GLU B CA 1
ATOM 2373 C C . GLU B 1 109 ? -25.938 -11.242 -0.511 1 91.62 109 GLU B C 1
ATOM 2375 O O . GLU B 1 109 ? -25.625 -12.023 -1.415 1 91.62 109 GLU B O 1
ATOM 2380 N N . GLU B 1 110 ? -26.969 -11.391 0.341 1 92.88 110 GLU B N 1
ATOM 2381 C CA . GLU B 1 110 ? -27.859 -12.539 0.186 1 92.88 110 GLU B CA 1
ATOM 2382 C C . GLU B 1 110 ? -27.078 -13.852 0.207 1 92.88 110 GLU B C 1
ATOM 2384 O O . GLU B 1 110 ? -27.266 -14.703 -0.659 1 92.88 110 GLU B O 1
ATOM 2389 N N . GLY B 1 111 ? -26.109 -13.922 1.006 1 93.19 111 GLY B N 1
ATOM 2390 C CA . GLY B 1 111 ? -25.359 -15.148 1.225 1 93.19 111 GLY B CA 1
ATOM 2391 C C . GLY B 1 111 ? -24.188 -15.312 0.265 1 93.19 111 GLY B C 1
ATOM 2392 O O . GLY B 1 111 ? -23.516 -16.344 0.286 1 93.19 111 GLY B O 1
ATOM 2393 N N . VAL B 1 112 ? -24.047 -14.336 -0.623 1 94.62 112 VAL B N 1
ATOM 2394 C CA . VAL B 1 112 ? -22.969 -14.422 -1.61 1 94.62 112 VAL B CA 1
ATOM 2395 C C . VAL B 1 112 ? -21.938 -13.344 -1.335 1 94.62 112 VAL B C 1
ATOM 2397 O O . VAL B 1 112 ? -22.266 -12.164 -1.184 1 94.62 112 VAL B O 1
ATOM 2400 N N . ASP B 1 113 ? -20.719 -13.852 -1.293 1 96 113 ASP B N 1
ATOM 2401 C CA . ASP B 1 113 ? -19.641 -12.875 -1.152 1 96 113 ASP B CA 1
ATOM 2402 C C . ASP B 1 113 ? -19.469 -12.07 -2.438 1 96 113 ASP B C 1
ATOM 2404 O O . ASP B 1 113 ? -19.375 -12.641 -3.525 1 96 113 ASP B O 1
ATOM 2408 N N . ARG B 1 114 ? -19.422 -10.734 -2.227 1 96.56 114 ARG B N 1
ATOM 2409 C CA . ARG B 1 114 ? -19.203 -9.82 -3.344 1 96.56 114 ARG B CA 1
ATOM 2410 C C . ARG B 1 114 ? -17.984 -8.938 -3.105 1 96.56 114 ARG B C 1
ATOM 2412 O O . ARG B 1 114 ? -17.688 -8.586 -1.964 1 96.56 114 ARG B O 1
ATOM 2419 N N . GLU B 1 115 ? -17.312 -8.688 -4.184 1 96.56 115 GLU B N 1
ATOM 2420 C CA . GLU B 1 115 ? -16.25 -7.691 -4.188 1 96.56 115 GLU B CA 1
ATOM 2421 C C . GLU B 1 115 ? -16.766 -6.324 -4.625 1 96.56 115 GLU B C 1
ATOM 2423 O O . GLU B 1 115 ? -17.125 -6.133 -5.789 1 96.56 115 GLU B O 1
ATOM 2428 N N . GLY B 1 116 ? -16.859 -5.434 -3.666 1 96.19 116 GLY B N 1
ATOM 2429 C CA . GLY B 1 116 ? -17.125 -4.035 -3.963 1 96.19 116 GLY B CA 1
ATOM 2430 C C . GLY B 1 116 ? -15.867 -3.201 -4.098 1 96.19 116 GLY B C 1
ATOM 2431 O O . GLY B 1 116 ? -15.125 -3.023 -3.129 1 96.19 116 GLY B O 1
ATOM 2432 N N . ILE B 1 117 ? -15.586 -2.785 -5.289 1 97.25 117 ILE B N 1
ATOM 2433 C CA . ILE B 1 117 ? -14.414 -1.952 -5.562 1 97.25 117 ILE B CA 1
ATOM 2434 C C . ILE B 1 117 ? -14.867 -0.534 -5.906 1 97.25 117 ILE B C 1
ATOM 2436 O O . ILE B 1 117 ? -15.695 -0.339 -6.801 1 97.25 117 ILE B O 1
ATOM 2440 N N . LEU B 1 118 ? -14.336 0.426 -5.133 1 97.06 118 LEU B N 1
ATOM 2441 C CA . LEU B 1 118 ? -14.695 1.829 -5.324 1 97.06 118 LEU B CA 1
ATOM 2442 C C . LEU B 1 118 ? -13.469 2.645 -5.738 1 97.06 118 LEU B C 1
ATOM 2444 O O . LEU B 1 118 ? -12.398 2.516 -5.137 1 97.06 118 LEU B O 1
ATOM 2448 N N . GLY B 1 119 ? -13.648 3.447 -6.809 1 97.88 119 GLY B N 1
ATOM 2449 C CA . GLY B 1 119 ? -12.617 4.375 -7.246 1 97.88 119 GLY B CA 1
ATOM 2450 C C . GLY B 1 119 ? -13.07 5.82 -7.234 1 97.88 119 GLY B C 1
ATOM 2451 O O . GLY B 1 119 ? -14.18 6.133 -7.676 1 97.88 119 GLY B O 1
ATOM 2452 N N . GLY B 1 120 ? -12.258 6.688 -6.699 1 97.44 120 GLY B N 1
ATOM 2453 C CA . GLY B 1 120 ? -12.555 8.109 -6.609 1 97.44 120 GLY B CA 1
ATOM 2454 C C . GLY B 1 120 ? -11.43 8.922 -6 1 97.44 120 GLY B C 1
ATOM 2455 O O . GLY B 1 120 ? -10.258 8.656 -6.258 1 97.44 120 GLY B O 1
ATOM 2456 N N . ARG B 1 121 ? -11.875 9.977 -5.312 1 98.31 121 ARG B N 1
ATOM 2457 C CA . ARG B 1 121 ? -10.922 10.922 -4.75 1 98.31 121 ARG B CA 1
ATOM 2458 C C . ARG B 1 121 ? -11.281 11.266 -3.307 1 98.31 121 ARG B C 1
ATOM 2460 O O . ARG B 1 121 ? -12.461 11.352 -2.959 1 98.31 121 ARG B O 1
ATOM 2467 N N . HIS B 1 122 ? -10.219 11.445 -2.527 1 98.44 122 HIS B N 1
ATOM 2468 C CA . HIS B 1 122 ? -10.336 12.117 -1.236 1 98.44 122 HIS B CA 1
ATOM 2469 C C . HIS B 1 122 ? -9.93 13.578 -1.336 1 98.44 122 HIS B C 1
ATOM 2471 O O . HIS B 1 122 ? -8.945 13.914 -1.995 1 98.44 122 HIS B O 1
ATOM 2477 N N . HIS B 1 123 ? -10.672 14.406 -0.718 1 98.62 123 HIS B N 1
ATOM 2478 C CA . HIS B 1 123 ? -10.32 15.805 -0.496 1 98.62 123 HIS B CA 1
ATOM 2479 C C . HIS B 1 123 ? -10.055 16.078 0.981 1 98.62 123 HIS B C 1
ATOM 2481 O O . HIS B 1 123 ? -10.828 15.656 1.844 1 98.62 123 HIS B O 1
ATOM 2487 N N . PHE B 1 124 ? -8.969 16.781 1.202 1 98.81 124 PHE B N 1
ATOM 2488 C CA . PHE B 1 124 ? -8.578 17.031 2.586 1 98.81 124 PHE B CA 1
ATOM 2489 C C . PHE B 1 124 ? -8.336 18.516 2.822 1 98.81 124 PHE B C 1
ATOM 2491 O O . PHE B 1 124 ? -7.797 19.203 1.957 1 98.81 124 PHE B O 1
ATOM 2498 N N . ARG B 1 125 ? -8.711 18.938 3.988 1 98.88 125 ARG B N 1
ATOM 2499 C CA . ARG B 1 125 ? -8.117 20.109 4.629 1 98.88 125 ARG B CA 1
ATOM 2500 C C . ARG B 1 125 ? -7.363 19.719 5.895 1 98.88 125 ARG B C 1
ATOM 2502 O O . ARG B 1 125 ? -7.859 18.938 6.707 1 98.88 125 ARG B O 1
ATOM 2509 N N . PHE B 1 126 ? -6.195 20.234 6.023 1 98.94 126 PHE B N 1
ATOM 2510 C CA . PHE B 1 126 ? -5.332 19.969 7.164 1 98.94 126 PHE B CA 1
ATOM 2511 C C . PHE B 1 126 ? -5.004 21.25 7.914 1 98.94 126 PHE B C 1
ATOM 2513 O O . PHE B 1 126 ? -5.039 22.344 7.336 1 98.94 126 PHE B O 1
ATOM 2520 N N . GLN B 1 127 ? -4.621 21.062 9.148 1 98.94 127 GLN B N 1
ATOM 2521 C CA . GLN B 1 127 ? -4.105 22.172 9.938 1 98.94 127 GLN B CA 1
ATOM 2522 C C . GLN B 1 127 ? -2.99 21.703 10.875 1 98.94 127 GLN B C 1
ATOM 2524 O O . GLN B 1 127 ? -3.078 20.625 11.469 1 98.94 127 GLN B O 1
ATOM 2529 N N . ARG B 1 128 ? -2.012 22.484 10.953 1 98.75 128 ARG B N 1
ATOM 2530 C CA . ARG B 1 128 ? -0.942 22.25 11.922 1 98.75 128 ARG B CA 1
ATOM 2531 C C . ARG B 1 128 ? -1.198 23.031 13.211 1 98.75 128 ARG B C 1
ATOM 2533 O O . ARG B 1 128 ? -1.395 24.25 13.18 1 98.75 128 ARG B O 1
ATOM 2540 N N . ARG B 1 129 ? -1.287 22.344 14.297 1 98.5 129 ARG B N 1
ATOM 2541 C CA . ARG B 1 129 ? -1.392 22.922 15.633 1 98.5 129 ARG B CA 1
ATOM 2542 C C . ARG B 1 129 ? -0.27 22.422 16.531 1 98.5 129 ARG B C 1
ATOM 2544 O O . ARG B 1 129 ? -0.073 21.219 16.688 1 98.5 129 ARG B O 1
ATOM 2551 N N . ALA B 1 130 ? 0.549 23.375 17.078 1 97.19 130 ALA B N 1
ATOM 2552 C CA . ALA B 1 130 ? 1.652 23.031 17.984 1 97.19 130 ALA B CA 1
ATOM 2553 C C . ALA B 1 130 ? 2.607 22.047 17.312 1 97.19 130 ALA B C 1
ATOM 2555 O O . ALA B 1 130 ? 2.969 21.016 17.906 1 97.19 130 ALA B O 1
ATOM 2556 N N . GLY B 1 131 ? 2.791 22.203 16.062 1 95.88 131 GLY B N 1
ATOM 2557 C CA . GLY B 1 131 ? 3.805 21.453 15.336 1 95.88 131 GLY B CA 1
ATOM 2558 C C . GLY B 1 131 ? 3.287 20.141 14.773 1 95.88 131 GLY B C 1
ATOM 2559 O O . GLY B 1 131 ? 4.027 19.406 14.117 1 95.88 131 GLY B O 1
ATOM 2560 N N . GLU B 1 132 ? 1.997 19.906 14.906 1 97.5 132 GLU B N 1
ATOM 2561 C CA . GLU B 1 132 ? 1.445 18.625 14.477 1 97.5 132 GLU B CA 1
ATOM 2562 C C . GLU B 1 132 ? 0.372 18.828 13.406 1 97.5 132 GLU B C 1
ATOM 2564 O O . GLU B 1 132 ? -0.544 19.625 13.578 1 97.5 132 GLU B O 1
ATOM 2569 N N . TRP B 1 133 ? 0.507 18.109 12.281 1 98.69 133 TRP B N 1
ATOM 2570 C CA . TRP B 1 133 ? -0.503 18.109 11.227 1 98.69 133 TRP B CA 1
ATOM 2571 C C . TRP B 1 133 ? -1.589 17.078 11.523 1 98.69 133 TRP B C 1
ATOM 2573 O O . TRP B 1 133 ? -1.29 15.93 11.867 1 98.69 133 TRP B O 1
ATOM 2583 N N . ARG B 1 134 ? -2.859 17.453 11.383 1 98.88 134 ARG B N 1
ATOM 2584 C CA . ARG B 1 134 ? -3.982 16.516 11.383 1 98.88 134 ARG B CA 1
ATOM 2585 C C . ARG B 1 134 ? -5.066 16.969 10.414 1 98.88 134 ARG B C 1
ATOM 2587 O O . ARG B 1 134 ? -5.004 18.078 9.867 1 98.88 134 ARG B O 1
ATOM 2594 N N . ILE B 1 135 ? -5.988 16.172 10.172 1 98.94 135 ILE B N 1
ATOM 2595 C CA . ILE B 1 135 ? -7.09 16.438 9.25 1 98.94 135 ILE B CA 1
ATOM 2596 C C . ILE B 1 135 ? -8.133 17.312 9.938 1 98.94 135 ILE B C 1
ATOM 2598 O O . ILE B 1 135 ? -8.516 17.062 11.086 1 98.94 135 ILE B O 1
ATOM 2602 N N . LEU B 1 136 ? -8.555 18.25 9.273 1 98.88 136 LEU B N 1
ATOM 2603 C CA . LEU B 1 136 ? -9.617 19.125 9.742 1 98.88 136 LEU B CA 1
ATOM 2604 C C . LEU B 1 136 ? -10.922 18.844 9.008 1 98.88 136 LEU B C 1
ATOM 2606 O O . LEU B 1 136 ? -12.008 19.109 9.531 1 98.88 136 LEU B O 1
ATOM 2610 N N . HIS B 1 137 ? -10.805 18.422 7.793 1 98.81 137 HIS B N 1
ATOM 2611 C CA . HIS B 1 137 ? -11.953 18.094 6.949 1 98.81 137 HIS B CA 1
ATOM 2612 C C . HIS B 1 137 ? -11.586 17.031 5.91 1 98.81 137 HIS B C 1
ATOM 2614 O O . HIS B 1 137 ? -10.508 17.109 5.305 1 98.81 137 HIS B O 1
ATOM 2620 N N . ARG B 1 138 ? -12.438 16.125 5.734 1 98.56 138 ARG B N 1
ATOM 2621 C CA . ARG B 1 138 ? -12.273 15.125 4.68 1 98.56 138 ARG B CA 1
ATOM 2622 C C . ARG B 1 138 ? -13.594 14.859 3.961 1 98.56 138 ARG B C 1
ATOM 2624 O O . ARG B 1 138 ? -14.633 14.711 4.602 1 98.56 138 ARG B O 1
ATOM 2631 N N . SER B 1 139 ? -13.492 14.828 2.668 1 98.12 139 SER B N 1
ATOM 2632 C CA . SER B 1 139 ? -14.594 14.477 1.777 1 98.12 139 SER B CA 1
ATOM 2633 C C . SER B 1 139 ? -14.164 13.422 0.76 1 98.12 139 SER B C 1
ATOM 2635 O O . SER B 1 139 ? -13.031 13.445 0.271 1 98.12 139 SER B O 1
ATOM 2637 N N . THR B 1 140 ? -15.047 12.5 0.453 1 97.25 140 THR B N 1
ATOM 2638 C CA . THR B 1 140 ? -14.781 11.484 -0.558 1 97.25 140 THR B CA 1
ATOM 2639 C C . THR B 1 140 ? -15.789 11.586 -1.702 1 97.25 140 THR B C 1
ATOM 2641 O O . THR B 1 140 ? -17 11.711 -1.469 1 97.25 140 THR B O 1
ATOM 2644 N N . VAL B 1 141 ? -15.305 11.547 -2.926 1 96.56 141 VAL B N 1
ATOM 2645 C CA . VAL B 1 141 ? -16.125 11.508 -4.133 1 96.56 141 VAL B CA 1
ATOM 2646 C C . VAL B 1 141 ? -15.742 10.297 -4.977 1 96.56 141 VAL B C 1
ATOM 2648 O O . VAL B 1 141 ? -14.562 9.977 -5.121 1 96.56 141 VAL B O 1
ATOM 2651 N N . PHE B 1 142 ? -16.734 9.633 -5.539 1 96.12 142 PHE B N 1
ATOM 2652 C CA . PHE B 1 142 ? -16.453 8.414 -6.293 1 96.12 142 PHE B CA 1
ATOM 2653 C C . PHE B 1 142 ? -16.688 8.641 -7.785 1 96.12 142 PHE B C 1
ATOM 2655 O O . PHE B 1 142 ? -17.641 9.297 -8.18 1 96.12 142 PHE B O 1
ATOM 2662 N N . ASP B 1 143 ? -15.797 8.172 -8.609 1 97.5 143 ASP B N 1
ATOM 2663 C CA . ASP B 1 143 ? -15.828 8.305 -10.062 1 97.5 143 ASP B CA 1
ATOM 2664 C C . ASP B 1 143 ? -16.344 7.027 -10.719 1 97.5 143 ASP B C 1
ATOM 2666 O O . ASP B 1 143 ? -16.938 7.07 -11.797 1 97.5 143 ASP B O 1
ATOM 2670 N N . TRP B 1 144 ? -16.172 5.832 -10.141 1 97.44 144 TRP B N 1
ATOM 2671 C CA . TRP B 1 144 ? -16.594 4.539 -10.664 1 97.44 144 TRP B CA 1
ATOM 2672 C C . TRP B 1 144 ? -16.719 3.512 -9.539 1 97.44 144 TRP B C 1
ATOM 2674 O O . TRP B 1 144 ? -16.266 3.756 -8.414 1 97.44 144 TRP B O 1
ATOM 2684 N N . ASN B 1 145 ? -17.375 2.42 -9.75 1 97.06 145 ASN B N 1
ATOM 2685 C CA . ASN B 1 145 ? -17.422 1.283 -8.836 1 97.06 145 ASN B CA 1
ATOM 2686 C C . ASN B 1 145 ? -17.641 -0.027 -9.586 1 97.06 145 ASN B C 1
ATOM 2688 O O . ASN B 1 145 ? -18 -0.021 -10.766 1 97.06 145 ASN B O 1
ATOM 2692 N N . GLN B 1 146 ? -17.297 -1.115 -8.992 1 96.31 146 GLN B N 1
ATOM 2693 C CA . GLN B 1 146 ? -17.578 -2.488 -9.398 1 96.31 146 GLN B CA 1
ATOM 2694 C C . GLN B 1 146 ? -18.188 -3.283 -8.242 1 96.31 146 GLN B C 1
ATOM 2696 O O . GLN B 1 146 ? -17.844 -3.057 -7.078 1 96.31 146 GLN B O 1
ATOM 2701 N N . ASN B 1 147 ? -19.094 -4.105 -8.523 1 96.12 147 ASN B N 1
ATOM 2702 C CA . ASN B 1 147 ? -19.688 -5.051 -7.582 1 96.12 147 ASN B CA 1
ATOM 2703 C C . ASN B 1 147 ? -19.875 -6.426 -8.219 1 96.12 147 ASN B C 1
ATOM 2705 O O . ASN B 1 147 ? -20.891 -6.668 -8.883 1 96.12 147 ASN B O 1
ATOM 2709 N N . GLN B 1 148 ? -18.922 -7.316 -8.008 1 95.19 148 GLN B N 1
ATOM 2710 C CA . GLN B 1 148 ? -18.906 -8.602 -8.703 1 95.19 148 GLN B CA 1
ATOM 2711 C C . GLN B 1 148 ? -18.797 -9.758 -7.711 1 95.19 148 GLN B C 1
ATOM 2713 O O . GLN B 1 148 ? -18.344 -9.578 -6.582 1 95.19 148 GLN B O 1
ATOM 2718 N N . PRO B 1 149 ? -19.281 -10.922 -8.109 1 95.31 149 PRO B N 1
ATOM 2719 C CA . PRO B 1 149 ? -19.062 -12.07 -7.223 1 95.31 149 PRO B CA 1
ATOM 2720 C C . PRO B 1 149 ? -17.594 -12.273 -6.879 1 95.31 149 PRO B C 1
ATOM 2722 O O . PRO B 1 149 ? -16.719 -12.125 -7.746 1 95.31 149 PRO B O 1
ATOM 2725 N N . ALA B 1 150 ? -17.406 -12.492 -5.633 1 95.12 150 ALA B N 1
ATOM 2726 C CA . ALA B 1 150 ? -16.031 -12.758 -5.207 1 95.12 150 ALA B CA 1
ATOM 2727 C C . ALA B 1 150 ? -15.508 -14.055 -5.809 1 95.12 150 ALA B C 1
ATOM 2729 O O . ALA B 1 150 ? -16.266 -15 -6.023 1 95.12 150 ALA B O 1
ATOM 2730 N N . SER B 1 151 ? -14.18 -14.086 -6.055 1 93.38 151 SER B N 1
ATOM 2731 C CA . SER B 1 151 ? -13.57 -15.273 -6.645 1 93.38 151 SER B CA 1
ATOM 2732 C C . SER B 1 151 ? -12.406 -15.781 -5.797 1 93.38 151 SER B C 1
ATOM 2734 O O . SER B 1 151 ? -11.617 -16.609 -6.254 1 93.38 151 SER B O 1
ATOM 2736 N N . ALA B 1 152 ? -12.266 -15.281 -4.598 1 93.44 152 ALA B N 1
ATOM 2737 C CA . ALA B 1 152 ? -11.117 -15.578 -3.742 1 93.44 152 ALA B CA 1
ATOM 2738 C C . ALA B 1 152 ? -11.016 -17.078 -3.463 1 93.44 152 ALA B C 1
ATOM 2740 O O . ALA B 1 152 ? -12.023 -17.75 -3.256 1 93.44 152 ALA B O 1
ATOM 2741 N N . ILE B 1 153 ? -9.734 -17.516 -3.455 1 90.5 153 ILE B N 1
ATOM 2742 C CA . ILE B 1 153 ? -9.406 -18.875 -3.02 1 90.5 153 ILE B CA 1
ATOM 2743 C C . ILE B 1 153 ? -8.367 -18.812 -1.901 1 90.5 153 ILE B C 1
ATOM 2745 O O . ILE B 1 153 ? -7.316 -18.203 -2.055 1 90.5 153 ILE B O 1
ATOM 2749 N N . TRP B 1 154 ? -8.719 -19.406 -0.792 1 93 154 TRP B N 1
ATOM 2750 C CA . TRP B 1 154 ? -7.801 -19.578 0.327 1 93 154 TRP B CA 1
ATOM 2751 C C . TRP B 1 154 ? -7.547 -21.047 0.615 1 93 154 TRP B C 1
ATOM 2753 O O . TRP B 1 154 ? -8.469 -21.781 0.979 1 93 154 TRP B O 1
ATOM 2763 N N . ALA B 1 155 ? -6.312 -21.359 0.479 1 92.75 155 ALA B N 1
ATOM 2764 C CA . ALA B 1 155 ? -5.969 -22.75 0.745 1 92.75 155 ALA B CA 1
ATOM 2765 C C . ALA B 1 155 ? -6.133 -23.078 2.227 1 92.75 155 ALA B C 1
ATOM 2767 O O . ALA B 1 155 ? -5.836 -22.25 3.09 1 92.75 155 ALA B O 1
ATOM 2768 N N . GLU B 1 156 ? -6.539 -24.312 2.516 1 90.81 156 GLU B N 1
ATOM 2769 C CA . GLU B 1 156 ? -6.711 -24.75 3.898 1 90.81 156 GLU B CA 1
ATOM 2770 C C . GLU B 1 156 ? -5.395 -24.703 4.664 1 90.81 156 GLU B C 1
ATOM 2772 O O . GLU B 1 156 ? -5.379 -24.406 5.859 1 90.81 156 GLU B O 1
ATOM 2777 N N . SER B 1 157 ? -4.289 -24.906 3.941 1 90.12 157 SER B N 1
ATOM 2778 C CA . SER B 1 157 ? -2.979 -24.984 4.578 1 90.12 157 SER B CA 1
ATOM 2779 C C . SER B 1 157 ? -2.312 -23.609 4.633 1 90.12 157 SER B C 1
ATOM 2781 O O . SER B 1 157 ? -1.169 -23.484 5.074 1 90.12 157 SER B O 1
ATOM 2783 N N . PHE B 1 158 ? -3.096 -22.656 4.133 1 92.44 158 PHE B N 1
ATOM 2784 C CA . PHE B 1 158 ? -2.57 -21.297 4.254 1 92.44 158 PHE B CA 1
ATOM 2785 C C . PHE B 1 158 ? -2.521 -20.859 5.715 1 92.44 158 PHE B C 1
ATOM 2787 O O . PHE B 1 158 ? -3.547 -20.844 6.398 1 92.44 158 PHE B O 1
ATOM 2794 N N . SER B 1 159 ? -1.306 -20.484 6.184 1 91.44 159 SER B N 1
ATOM 2795 C CA . SER B 1 159 ? -1.073 -20.203 7.594 1 91.44 159 SER B CA 1
ATOM 2796 C C . SER B 1 159 ? -1.691 -18.859 7.992 1 91.44 159 SER B C 1
ATOM 2798 O O . SER B 1 159 ? -1.554 -17.875 7.273 1 91.44 159 SER B O 1
ATOM 2800 N N . ASP B 1 160 ? -2.209 -18.766 9.211 1 89.88 160 ASP B N 1
ATOM 2801 C CA . ASP B 1 160 ? -2.766 -17.531 9.766 1 89.88 160 ASP B CA 1
ATOM 2802 C C . ASP B 1 160 ? -1.675 -16.484 9.984 1 89.88 160 ASP B C 1
ATOM 2804 O O . ASP B 1 160 ? -1.962 -15.289 10.062 1 89.88 160 ASP B O 1
ATOM 2808 N N . LYS B 1 161 ? -0.5 -16.984 10.086 1 91.25 161 LYS B N 1
ATOM 2809 C CA . LYS B 1 161 ? 0.635 -16.078 10.266 1 91.25 161 LYS B CA 1
ATOM 2810 C C . LYS B 1 161 ? 0.748 -15.094 9.109 1 91.25 161 LYS B C 1
ATOM 2812 O O . LYS B 1 161 ? 1.167 -13.953 9.297 1 91.25 161 LYS B O 1
ATOM 2817 N N . TYR B 1 162 ? 0.342 -15.523 7.973 1 93 162 TYR B N 1
ATOM 2818 C CA . TYR B 1 162 ? 0.553 -14.727 6.766 1 93 162 TYR B CA 1
ATOM 2819 C C . TYR B 1 162 ? -0.764 -14.156 6.25 1 93 162 TYR B C 1
ATOM 2821 O O . TYR B 1 162 ? -0.844 -13.703 5.105 1 93 162 TYR B O 1
ATOM 2829 N N . ARG B 1 163 ? -1.783 -14.281 7.059 1 94.56 163 ARG B N 1
ATOM 2830 C CA . ARG B 1 163 ? -3.076 -13.672 6.766 1 94.56 163 ARG B CA 1
ATOM 2831 C C . ARG B 1 163 ? -3.248 -12.359 7.523 1 94.56 163 ARG B C 1
ATOM 2833 O O . ARG B 1 163 ? -3.074 -12.312 8.742 1 94.56 163 ARG B O 1
ATOM 2840 N N . GLY B 1 164 ? -3.488 -11.289 6.777 1 95.44 164 GLY B N 1
ATOM 2841 C CA . GLY B 1 164 ? -3.729 -10.016 7.43 1 95.44 164 GLY B CA 1
ATOM 2842 C C . GLY B 1 164 ? -4.875 -10.055 8.422 1 95.44 164 GLY B C 1
ATOM 2843 O O . GLY B 1 164 ? -5.898 -10.695 8.172 1 95.44 164 GLY B O 1
ATOM 2844 N N . GLN B 1 165 ? -4.609 -9.391 9.508 1 94.94 165 GLN B N 1
ATOM 2845 C CA . GLN B 1 165 ? -5.656 -9.289 10.523 1 94.94 165 GLN B CA 1
ATOM 2846 C C . GLN B 1 165 ? -6.293 -7.898 10.508 1 94.94 165 GLN B C 1
ATOM 2848 O O . GLN B 1 165 ? -5.645 -6.914 10.148 1 94.94 165 GLN B O 1
ATOM 2853 N N . ARG B 1 166 ? -7.543 -7.859 10.992 1 95.38 166 ARG B N 1
ATOM 2854 C CA . ARG B 1 166 ? -8.305 -6.617 10.969 1 95.38 166 ARG B CA 1
ATOM 2855 C C . ARG B 1 166 ? -8.492 -6.07 12.383 1 95.38 166 ARG B C 1
ATOM 2857 O O . ARG B 1 166 ? -9.609 -5.746 12.789 1 95.38 166 ARG B O 1
ATOM 2864 N N . ASP B 1 167 ? -7.43 -6.062 13.055 1 94.75 167 ASP B N 1
ATOM 2865 C CA . ASP B 1 167 ? -7.285 -5.504 14.398 1 94.75 167 ASP B CA 1
ATOM 2866 C C . ASP B 1 167 ? -5.812 -5.371 14.781 1 94.75 167 ASP B C 1
ATOM 2868 O O . ASP B 1 167 ? -4.93 -5.535 13.938 1 94.75 167 ASP B O 1
ATOM 2872 N N . ARG B 1 168 ? -5.543 -5.09 16.016 1 94.5 168 ARG B N 1
ATOM 2873 C CA . ARG B 1 168 ? -4.191 -4.742 16.453 1 94.5 168 ARG B CA 1
ATOM 2874 C C . ARG B 1 168 ? -3.334 -5.992 16.609 1 94.5 168 ARG B C 1
ATOM 2876 O O . ARG B 1 168 ? -2.139 -5.898 16.906 1 94.5 168 ARG B O 1
ATOM 2883 N N . SER B 1 169 ? -3.865 -7.152 16.344 1 94.56 169 SER B N 1
ATOM 2884 C CA . SER B 1 169 ? -3.061 -8.367 16.344 1 94.56 169 SER B CA 1
ATOM 2885 C C . SER B 1 169 ? -2.359 -8.578 15.008 1 94.56 169 SER B C 1
ATOM 2887 O O . SER B 1 169 ? -1.563 -9.508 14.859 1 94.56 169 SER B O 1
ATOM 2889 N N . ASP B 1 170 ? -2.672 -7.707 14.078 1 96.19 170 ASP B N 1
ATOM 2890 C CA . ASP B 1 170 ? -2.014 -7.789 12.781 1 96.19 170 ASP B CA 1
ATOM 2891 C C . ASP B 1 170 ? -0.497 -7.703 12.922 1 96.19 170 ASP B C 1
ATOM 2893 O O . ASP B 1 170 ? 0.012 -6.902 13.711 1 96.19 170 ASP B O 1
ATOM 2897 N N . ASP B 1 171 ? 0.207 -8.445 12.062 1 94.12 171 ASP B N 1
ATOM 2898 C CA . ASP B 1 171 ? 1.661 -8.562 12.117 1 94.12 171 ASP B CA 1
ATOM 2899 C C . ASP B 1 171 ? 2.332 -7.207 11.906 1 94.12 171 ASP B C 1
ATOM 2901 O O . ASP B 1 171 ? 3.445 -6.977 12.383 1 94.12 171 ASP B O 1
ATOM 2905 N N . SER B 1 172 ? 1.705 -6.297 11.211 1 94.69 172 SER B N 1
ATOM 2906 C CA . SER B 1 172 ? 2.275 -5 10.875 1 94.69 172 SER B CA 1
ATOM 2907 C C . SER B 1 172 ? 2.648 -4.215 12.125 1 94.69 172 SER B C 1
ATOM 2909 O O . SER B 1 172 ? 3.58 -3.406 12.109 1 94.69 172 SER B O 1
ATOM 2911 N N . TYR B 1 173 ? 1.992 -4.438 13.219 1 95.31 173 TYR B N 1
ATOM 2912 C CA . TYR B 1 173 ? 2.234 -3.668 14.438 1 95.31 173 TYR B CA 1
ATOM 2913 C C . TYR B 1 173 ? 3.533 -4.102 15.102 1 95.31 173 TYR B C 1
ATOM 2915 O O . TYR B 1 173 ? 4.02 -3.432 16.016 1 95.31 173 TYR B O 1
ATOM 2923 N N . HIS B 1 174 ? 4.137 -5.184 14.617 1 94 174 HIS B N 1
ATOM 2924 C CA . HIS B 1 174 ? 5.473 -5.578 15.055 1 94 174 HIS B CA 1
ATOM 2925 C C . HIS B 1 174 ? 6.551 -4.812 14.297 1 94 174 HIS B C 1
ATOM 2927 O O . HIS B 1 174 ? 7.73 -4.871 14.648 1 94 174 HIS B O 1
ATOM 2933 N N . TYR B 1 175 ? 6.164 -4.109 13.312 1 94.75 175 TYR B N 1
ATOM 2934 C CA . TYR B 1 175 ? 7.109 -3.387 12.469 1 94.75 175 TYR B CA 1
ATOM 2935 C C . TYR B 1 175 ? 6.941 -1.88 12.633 1 94.75 175 TYR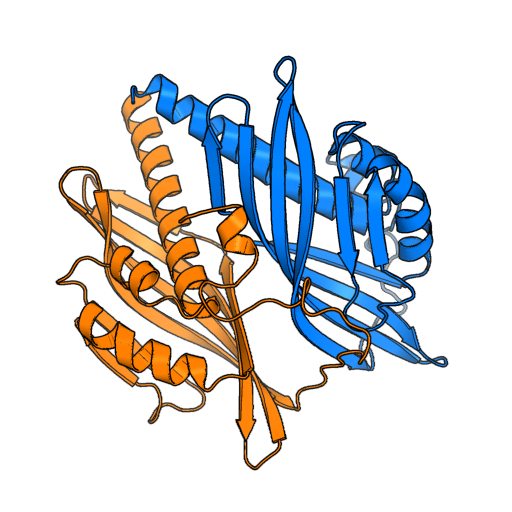 B C 1
ATOM 2937 O O . TYR B 1 175 ? 7.902 -1.174 12.945 1 94.75 175 TYR B O 1
ATOM 2945 N N . ILE B 1 176 ? 5.703 -1.431 12.43 1 92.88 176 ILE B N 1
ATOM 2946 C CA . ILE B 1 176 ? 5.453 -0.005 12.609 1 92.88 176 ILE B CA 1
ATOM 2947 C C . ILE B 1 176 ? 4.359 0.199 13.656 1 92.88 176 ILE B C 1
ATOM 2949 O O . ILE B 1 176 ? 3.387 -0.561 13.703 1 92.88 176 ILE B O 1
ATOM 2953 N N . GLN B 1 177 ? 4.547 1.207 14.461 1 81.06 177 GLN B N 1
ATOM 2954 C CA . GLN B 1 177 ? 3.586 1.488 15.523 1 81.06 177 GLN B CA 1
ATOM 2955 C C . GLN B 1 177 ? 2.498 2.443 15.047 1 81.06 177 GLN B C 1
ATOM 2957 O O . GLN B 1 177 ? 1.396 2.467 15.594 1 81.06 177 GLN B O 1
ATOM 2962 N N . ARG B 1 178 ? 2.945 3.295 14.133 1 74.69 178 ARG B N 1
ATOM 2963 C CA . ARG B 1 178 ? 1.991 4.281 13.633 1 74.69 178 ARG B CA 1
ATOM 2964 C C . ARG B 1 178 ? 2.018 4.344 12.109 1 74.69 178 ARG B C 1
ATOM 2966 O O . ARG B 1 178 ? 3.025 4.012 11.484 1 74.69 178 ARG B O 1
#

pLDDT: mean 95.81, std 3.89, range [74.56, 98.94]

Sequence (356 aa):
MTLEQQLQVLLDKQALTELMYKFARALDRVDGELMKSTYWPDAVEEHQDPIFPELFYYNGNAHDFVDPAMAGFKALKATQHRISNPLIEVDGDEARAECYVWAYHVHEEEGVDREGILGGRHHFRFQRRAGEWRILHRSTVFDWNQNQPASAIWAESFSDKYRGQRDRSDDSYHYIQRMTLEQQLQVLLDKQALTELMYKFARALDRVDGELMKSTYWPDAVEEHQDPIFPELFYYNGNAHDFVDPAMAGFKALKATQHRISNPLIEVDGDEARAECYVWAYHVHEEEGVDREGILGGRHHFRFQRRAGEWRILHRSTVFDWNQNQPASAIWAESFSDKYRGQRDRSDDSYHYIQR

Radius of gyration: 21.08 Å; Cα contacts (8 Å, |Δi|>4): 711; chains: 2; bounding box: 57×58×53 Å